Protein AF-A0A251XH47-F1 (afdb_monomer_lite)

Organism: Clavibacter michiganensis subsp. michiganensis (NCBI:txid33013)

Radius of gyration: 29.83 Å; chains: 1; bounding box: 86×55×89 Å

Sequence (298 aa):
MQLYRGMDIGTAKLPEAARRDVPHHMLDVLDVTAEATVAGYQGEARRVITGILGRGAVPILVGGSGLYVSSVLFDYEFPGTDPEIRQRLERELAETGPGMLHRRLRELDPAAAQRIGAHNGRRLVRALEVVEITGPQPDRASAEPRPWHPARILALTLPREELVPRLDARVSGMWADGLVDEVAGLLPAGLADGVTASRAIGYAQAARQLAESSPRRRRWRRRVRSPVATRGGRCRGSVATPTRCGSTRATNGSSSTRSTPSRRHARRLAGWQTCSSPRARARATTSCCSRIPRARST

InterPro domains:
  IPR027417 P-loop containing nucleoside triphosphate hydrolase [G3DSA:3.40.50.300] (1-244)
  IPR027417 P-loop containing nucleoside triphosphate hydrolase [SSF52540] (3-113)
  IPR039657 Dimethylallyltransferase [PTHR11088] (1-212)

Structure (mmCIF, N/CA/C/O backbone):
data_AF-A0A251XH47-F1
#
_entry.id   AF-A0A251XH47-F1
#
loop_
_atom_site.group_PDB
_atom_site.id
_atom_site.type_symbol
_atom_site.label_atom_id
_atom_site.label_alt_id
_atom_site.label_comp_id
_atom_site.label_asym_id
_atom_site.label_entity_id
_atom_site.label_seq_id
_atom_site.pdbx_PDB_ins_code
_atom_site.Cartn_x
_atom_site.Cartn_y
_atom_site.Cartn_z
_atom_site.occupancy
_atom_site.B_iso_or_equiv
_atom_site.auth_seq_id
_atom_site.auth_comp_id
_atom_site.auth_asym_id
_atom_site.auth_atom_id
_atom_site.pdbx_PDB_model_num
ATOM 1 N N . MET A 1 1 ? 0.756 -3.214 -3.392 1.00 93.19 1 MET A N 1
ATOM 2 C CA . MET A 1 1 ? 1.192 -2.992 -4.789 1.00 93.19 1 MET A CA 1
ATOM 3 C C . MET A 1 1 ? 0.431 -3.858 -5.779 1.00 93.19 1 MET A C 1
ATOM 5 O O . MET A 1 1 ? 0.186 -3.383 -6.869 1.00 93.19 1 MET A O 1
ATOM 9 N N . GLN A 1 2 ? -0.037 -5.051 -5.402 1.00 95.31 2 GLN A N 1
ATOM 10 C CA . GLN A 1 2 ? -0.814 -5.921 -6.301 1.00 95.31 2 GLN A CA 1
ATOM 11 C C . GLN A 1 2 ? -2.188 -5.360 -6.742 1.00 95.31 2 GLN A C 1
ATOM 13 O O . GLN A 1 2 ? -2.863 -5.973 -7.558 1.00 95.31 2 GLN A O 1
ATOM 18 N N . LEU A 1 3 ? -2.585 -4.184 -6.237 1.00 95.88 3 LEU A N 1
ATOM 19 C CA . LEU A 1 3 ? -3.781 -3.463 -6.680 1.00 95.88 3 LEU A CA 1
ATOM 20 C C . LEU A 1 3 ? -3.670 -2.978 -8.135 1.00 95.88 3 LEU A C 1
ATOM 22 O O . LEU A 1 3 ? -4.696 -2.717 -8.749 1.00 95.88 3 LEU A O 1
ATOM 26 N N . TYR A 1 4 ? -2.451 -2.793 -8.654 1.00 97.56 4 TYR A N 1
ATOM 27 C CA . TYR A 1 4 ? -2.213 -2.134 -9.937 1.00 97.56 4 TYR A CA 1
ATOM 28 C C . TYR A 1 4 ? -2.200 -3.102 -11.119 1.00 97.56 4 TYR A C 1
ATOM 30 O O . TYR A 1 4 ? -1.504 -4.122 -11.074 1.00 97.56 4 TYR A O 1
ATOM 38 N N . ARG A 1 5 ? -2.903 -2.720 -12.189 1.00 97.38 5 ARG A N 1
ATOM 39 C CA . ARG A 1 5 ? -2.939 -3.424 -13.476 1.00 97.38 5 ARG A CA 1
ATOM 40 C C . ARG A 1 5 ? -1.573 -3.454 -14.147 1.00 97.38 5 ARG A C 1
ATOM 42 O O . ARG A 1 5 ? -0.874 -2.442 -14.175 1.00 97.38 5 ARG A O 1
ATOM 49 N N . GLY A 1 6 ? -1.200 -4.628 -14.656 1.00 96.50 6 GLY A N 1
ATOM 50 C CA . GLY A 1 6 ? 0.060 -4.872 -15.368 1.00 96.50 6 GLY A CA 1
ATOM 51 C C . GLY A 1 6 ? 1.325 -4.807 -14.504 1.00 96.50 6 GLY A C 1
ATOM 52 O O . GLY A 1 6 ? 2.424 -4.944 -15.025 1.00 96.50 6 GLY A O 1
ATOM 53 N N . MET A 1 7 ? 1.200 -4.579 -13.191 1.00 97.62 7 MET A N 1
ATOM 54 C CA . MET A 1 7 ? 2.309 -4.691 -12.241 1.00 97.62 7 MET A CA 1
ATOM 55 C C . MET A 1 7 ? 2.340 -6.107 -11.653 1.00 97.62 7 MET A C 1
ATOM 57 O O . MET A 1 7 ? 1.854 -6.321 -10.535 1.00 97.62 7 MET A O 1
ATOM 61 N N . ASP A 1 8 ? 2.884 -7.075 -12.390 1.00 97.50 8 ASP A N 1
ATOM 62 C CA . ASP A 1 8 ? 2.746 -8.503 -12.089 1.00 97.50 8 ASP A CA 1
ATOM 63 C C . ASP A 1 8 ? 4.039 -9.105 -11.535 1.00 97.50 8 ASP A C 1
ATOM 65 O O . ASP A 1 8 ? 4.079 -9.520 -10.370 1.00 97.50 8 ASP A O 1
ATOM 69 N N . ILE A 1 9 ? 5.119 -9.075 -12.316 1.00 97.44 9 ILE A N 1
ATOM 70 C CA . ILE A 1 9 ? 6.424 -9.658 -11.985 1.00 97.44 9 ILE A CA 1
ATOM 71 C C . ILE A 1 9 ? 6.990 -8.980 -10.739 1.00 97.44 9 ILE A C 1
ATOM 73 O O . ILE A 1 9 ? 7.263 -9.628 -9.723 1.00 97.44 9 ILE A O 1
ATOM 77 N N . GLY A 1 10 ? 7.100 -7.650 -10.767 1.00 96.00 10 GLY A N 1
ATOM 78 C CA . GLY A 1 10 ? 7.716 -6.881 -9.683 1.00 96.00 10 GLY A CA 1
ATOM 79 C C . GLY A 1 10 ? 6.920 -6.902 -8.379 1.00 96.00 10 GLY A C 1
ATOM 80 O O . GLY A 1 10 ? 7.461 -6.611 -7.310 1.00 96.00 10 GLY A O 1
ATOM 81 N N . THR A 1 11 ? 5.635 -7.266 -8.426 1.00 95.75 11 THR A N 1
ATOM 82 C CA . THR A 1 11 ? 4.793 -7.421 -7.229 1.00 95.75 11 THR A CA 1
ATOM 83 C C . THR A 1 11 ? 4.601 -8.880 -6.807 1.00 95.75 11 THR A C 1
ATOM 85 O O . THR A 1 11 ? 3.964 -9.135 -5.776 1.00 95.75 11 THR A O 1
ATOM 88 N N . ALA A 1 12 ? 5.189 -9.818 -7.564 1.00 95.50 12 ALA A N 1
ATOM 89 C CA . ALA A 1 12 ? 4.899 -11.251 -7.559 1.00 95.50 12 ALA A CA 1
ATOM 90 C C . ALA A 1 12 ? 3.405 -11.532 -7.397 1.00 95.50 12 ALA A C 1
ATOM 92 O O . ALA A 1 12 ? 2.967 -12.197 -6.450 1.00 95.50 12 ALA A O 1
ATOM 93 N N . LYS A 1 13 ? 2.613 -10.934 -8.282 1.00 95.88 13 LYS A N 1
ATOM 94 C CA . LYS A 1 13 ? 1.186 -11.203 -8.349 1.00 95.88 13 LYS A CA 1
ATOM 95 C C . LYS A 1 13 ? 0.982 -12.646 -8.791 1.00 95.88 13 LYS A C 1
ATOM 97 O O . LYS A 1 13 ? 1.668 -13.126 -9.688 1.00 95.88 13 LYS A O 1
ATOM 102 N N . LEU A 1 14 ? 0.052 -13.342 -8.143 1.00 94.50 14 LEU A N 1
ATOM 103 C CA . LEU A 1 14 ? -0.262 -14.718 -8.506 1.00 94.50 14 LEU A CA 1
ATOM 104 C C . LEU A 1 14 ? -1.026 -14.728 -9.848 1.00 94.50 14 LEU A C 1
ATOM 106 O O . LEU A 1 14 ? -2.118 -14.137 -9.911 1.00 94.50 14 LEU A O 1
ATOM 110 N N . PRO A 1 15 ? -0.498 -15.382 -10.903 1.00 92.50 15 PRO A N 1
ATOM 111 C CA . PRO A 1 15 ? -1.183 -15.487 -12.191 1.00 92.50 15 PRO A CA 1
ATOM 112 C C . PRO A 1 15 ? -2.521 -16.207 -12.045 1.00 92.50 15 PRO A C 1
ATOM 114 O O . PRO A 1 15 ? -2.646 -17.092 -11.200 1.00 92.50 15 PRO A O 1
ATOM 117 N N . GLU A 1 16 ? -3.506 -15.876 -12.881 1.00 92.00 16 GLU A N 1
ATOM 118 C CA . GLU A 1 16 ? -4.860 -16.448 -12.798 1.00 92.00 16 GLU A CA 1
ATOM 119 C C . GLU A 1 16 ? -4.868 -17.978 -12.833 1.00 92.00 16 GLU A C 1
ATOM 121 O O . GLU A 1 16 ? -5.477 -18.605 -11.968 1.00 92.00 16 GLU A O 1
ATOM 126 N N . ALA A 1 17 ? -4.086 -18.578 -13.732 1.00 93.12 17 ALA A N 1
ATOM 127 C CA . ALA A 1 17 ? -3.941 -20.030 -13.838 1.00 93.12 17 ALA A CA 1
ATOM 128 C C . ALA A 1 17 ? -3.422 -20.698 -12.546 1.00 93.12 17 ALA A C 1
ATOM 130 O O . ALA A 1 17 ? -3.694 -21.868 -12.291 1.00 93.12 17 ALA A O 1
ATOM 131 N N . ALA A 1 18 ? -2.699 -19.962 -11.697 1.00 93.94 18 ALA A N 1
ATOM 132 C CA . ALA A 1 18 ? -2.174 -20.464 -10.429 1.00 93.94 18 ALA A CA 1
ATOM 133 C C . ALA A 1 18 ? -3.131 -20.244 -9.240 1.00 93.94 18 ALA A C 1
ATOM 135 O O . ALA A 1 18 ? -2.828 -20.684 -8.129 1.00 93.94 18 ALA A O 1
ATOM 136 N N . ARG A 1 19 ? -4.285 -19.588 -9.445 1.00 94.00 19 ARG A N 1
ATOM 137 C CA . ARG A 1 19 ? -5.259 -19.272 -8.381 1.00 94.00 19 ARG A CA 1
ATOM 138 C C . ARG A 1 19 ? -6.168 -20.445 -8.009 1.00 94.00 19 ARG A C 1
ATOM 140 O O . ARG A 1 19 ? -6.815 -20.366 -6.970 1.00 94.00 19 ARG A O 1
ATOM 147 N N . ARG A 1 20 ? -6.182 -21.529 -8.800 1.00 94.75 20 ARG A N 1
ATOM 148 C CA . ARG A 1 20 ? -6.949 -22.766 -8.529 1.00 94.75 20 ARG A CA 1
ATOM 149 C C . ARG A 1 20 ? -8.434 -22.494 -8.263 1.00 94.75 20 ARG A C 1
ATOM 151 O O . ARG A 1 20 ? -8.968 -22.925 -7.246 1.00 94.75 20 ARG A O 1
ATOM 158 N N . ASP A 1 21 ? -9.046 -21.681 -9.120 1.00 91.81 21 ASP A N 1
ATOM 159 C CA . ASP A 1 21 ? -10.452 -21.259 -9.030 1.00 91.81 21 ASP A CA 1
ATOM 160 C C . ASP A 1 21 ? -10.836 -20.498 -7.750 1.00 91.81 21 ASP A C 1
ATOM 162 O O . ASP A 1 21 ? -12.007 -20.194 -7.531 1.00 91.81 21 ASP A O 1
ATOM 166 N N . VAL A 1 22 ? -9.864 -20.121 -6.911 1.00 94.19 22 VAL A N 1
ATOM 167 C CA . VAL A 1 22 ? -10.105 -19.280 -5.738 1.00 94.19 22 VAL A CA 1
ATOM 168 C C . VAL A 1 22 ? -10.191 -17.820 -6.189 1.00 94.19 22 VAL A C 1
ATOM 170 O O . VAL A 1 22 ? -9.187 -17.271 -6.667 1.00 94.19 22 VAL A O 1
ATOM 173 N N . PRO A 1 23 ? -11.338 -17.136 -6.012 1.00 94.38 23 PRO A N 1
ATOM 174 C CA . PRO A 1 23 ? -11.462 -15.733 -6.382 1.00 94.38 23 PRO A CA 1
ATOM 175 C C . PRO A 1 23 ? -10.513 -14.873 -5.547 1.00 94.38 23 PRO A C 1
ATOM 177 O O . PRO A 1 23 ? -10.591 -14.837 -4.318 1.00 94.38 23 PRO A O 1
ATOM 180 N N . HIS A 1 24 ? -9.612 -14.163 -6.222 1.00 96.00 24 HIS A N 1
ATOM 181 C CA . HIS A 1 24 ? -8.745 -13.180 -5.586 1.00 96.00 24 HIS A CA 1
ATOM 182 C C . HIS A 1 24 ? -9.330 -11.791 -5.816 1.00 96.00 24 HIS A C 1
ATOM 184 O O . HIS A 1 24 ? -9.414 -11.311 -6.943 1.00 96.00 24 HIS A O 1
ATOM 190 N N . HIS A 1 25 ? -9.743 -11.149 -4.730 1.00 95.81 25 HIS A N 1
ATOM 191 C CA . HIS A 1 25 ? -10.255 -9.786 -4.759 1.00 95.81 25 HIS A CA 1
ATOM 192 C C . HIS A 1 25 ? -9.113 -8.775 -4.617 1.00 95.81 25 HIS A C 1
ATOM 194 O O . HIS A 1 25 ? -8.026 -9.111 -4.150 1.00 95.81 25 HIS A O 1
ATOM 200 N N . MET A 1 26 ? -9.377 -7.515 -4.969 1.00 95.44 26 MET A N 1
ATOM 201 C CA . MET A 1 26 ? -8.429 -6.398 -4.841 1.00 95.44 26 MET A CA 1
ATOM 202 C C . MET A 1 26 ? -7.145 -6.527 -5.681 1.00 95.44 26 MET A C 1
ATOM 204 O O . MET A 1 26 ? -6.245 -5.705 -5.532 1.00 95.44 26 MET A O 1
ATOM 208 N N . LEU A 1 27 ? -7.047 -7.506 -6.579 1.00 95.88 27 LEU A N 1
ATOM 209 C CA . LEU A 1 27 ? -6.015 -7.540 -7.613 1.00 95.88 27 LEU A CA 1
ATOM 210 C C . LEU A 1 27 ? -6.492 -6.738 -8.820 1.00 95.88 27 LEU A C 1
ATOM 212 O O . LEU A 1 27 ? -7.672 -6.805 -9.155 1.00 95.88 27 LEU A O 1
ATOM 216 N N . ASP A 1 28 ? -5.589 -5.989 -9.457 1.00 96.50 28 ASP A N 1
ATOM 217 C CA . ASP A 1 28 ? -5.886 -5.320 -10.734 1.00 96.50 28 ASP A CA 1
ATOM 218 C C . ASP A 1 28 ? -7.102 -4.380 -10.675 1.00 96.50 28 ASP A C 1
ATOM 220 O O . ASP A 1 28 ? -7.888 -4.276 -11.614 1.00 96.50 28 ASP A O 1
ATOM 224 N N . VAL A 1 29 ? -7.271 -3.690 -9.544 1.00 96.75 29 VAL A N 1
ATOM 225 C CA . VAL A 1 29 ? -8.378 -2.754 -9.295 1.00 96.75 29 VAL A CA 1
ATOM 226 C C . VAL A 1 29 ? -8.014 -1.297 -9.594 1.00 96.75 29 VAL A C 1
ATOM 228 O O . VAL A 1 29 ? -8.913 -0.482 -9.787 1.00 96.75 29 VAL A O 1
ATOM 231 N N . LEU A 1 30 ? -6.724 -0.971 -9.701 1.00 97.00 30 LEU A N 1
ATOM 232 C CA . LEU A 1 30 ? -6.205 0.374 -9.960 1.00 97.00 30 LEU A CA 1
ATOM 233 C C . LEU A 1 30 ? -5.343 0.423 -11.222 1.00 97.00 30 LEU A C 1
ATOM 235 O O . LEU A 1 30 ? -4.586 -0.502 -11.510 1.00 97.00 30 LEU A O 1
ATOM 239 N N . ASP A 1 31 ? -5.388 1.551 -11.922 1.00 97.19 31 ASP A N 1
ATOM 240 C CA . ASP A 1 31 ? -4.414 1.868 -12.967 1.00 97.19 31 ASP A CA 1
ATOM 241 C C . ASP A 1 31 ? -3.136 2.431 -12.343 1.00 97.19 31 ASP A C 1
ATOM 243 O O . ASP A 1 31 ? -3.155 2.965 -11.233 1.00 97.19 31 ASP A O 1
ATOM 247 N N . VAL A 1 32 ? -2.008 2.340 -13.048 1.00 96.81 32 VAL A N 1
ATOM 248 C CA . VAL A 1 32 ? -0.695 2.765 -12.521 1.00 96.81 32 VAL A CA 1
ATOM 249 C C . VAL A 1 32 ? -0.608 4.263 -12.200 1.00 96.81 32 VAL A C 1
ATOM 251 O O . VAL A 1 32 ? 0.256 4.679 -11.426 1.00 96.81 32 VAL A O 1
ATOM 254 N N . THR A 1 33 ? -1.502 5.077 -12.760 1.00 95.88 33 THR A N 1
ATOM 255 C CA . THR A 1 33 ? -1.625 6.513 -12.474 1.00 95.88 33 THR A CA 1
ATOM 256 C C . THR A 1 33 ? -2.449 6.800 -11.219 1.00 95.88 33 THR A C 1
ATOM 258 O O . THR A 1 33 ? -2.289 7.863 -10.618 1.00 95.88 33 THR A O 1
ATOM 261 N N . ALA A 1 34 ? -3.299 5.861 -10.792 1.00 94.38 34 ALA A N 1
ATOM 262 C CA . ALA A 1 34 ? -4.174 6.039 -9.646 1.00 94.38 34 ALA A CA 1
ATOM 263 C C . ALA A 1 34 ? -3.389 6.014 -8.326 1.00 94.38 34 ALA A C 1
ATOM 265 O O . ALA A 1 34 ? -2.392 5.305 -8.158 1.00 94.38 34 ALA A O 1
ATOM 266 N N . GLU A 1 35 ? -3.855 6.781 -7.344 1.00 91.00 35 GLU A N 1
ATOM 267 C CA . GLU A 1 35 ? -3.265 6.779 -6.011 1.00 91.00 35 GLU A CA 1
ATOM 268 C C . GLU A 1 35 ? -3.901 5.692 -5.134 1.00 91.00 35 GLU A C 1
ATOM 270 O O . GLU A 1 35 ? -5.079 5.754 -4.787 1.00 91.00 35 GLU A O 1
ATOM 275 N N . ALA A 1 36 ? -3.107 4.705 -4.710 1.00 92.31 36 ALA A N 1
ATOM 276 C CA . ALA A 1 36 ? -3.539 3.775 -3.668 1.00 92.31 36 ALA A CA 1
ATOM 277 C C . ALA A 1 36 ? -3.479 4.429 -2.279 1.00 92.31 36 ALA A C 1
ATOM 279 O O . ALA A 1 36 ? -2.393 4.658 -1.731 1.00 92.31 36 ALA A O 1
ATOM 280 N N . THR A 1 37 ? -4.649 4.658 -1.681 1.00 91.38 37 THR A N 1
ATOM 281 C CA . THR A 1 37 ? -4.789 5.137 -0.302 1.00 91.38 37 THR A CA 1
ATOM 282 C C . THR A 1 37 ? -5.281 4.020 0.617 1.00 91.38 37 THR A C 1
ATOM 284 O O . THR A 1 37 ? -6.058 3.150 0.223 1.00 91.38 37 THR A O 1
ATOM 287 N N . VAL A 1 38 ? -4.840 4.044 1.878 1.00 91.62 38 VAL A N 1
ATOM 288 C CA . VAL A 1 38 ? -5.298 3.068 2.880 1.00 91.62 38 VAL A CA 1
ATOM 289 C C . VAL A 1 38 ? -6.791 3.219 3.191 1.00 91.62 38 VAL A C 1
ATOM 291 O O . VAL A 1 38 ? -7.456 2.213 3.415 1.00 91.62 38 VAL A O 1
ATOM 294 N N . ALA A 1 39 ? -7.318 4.447 3.163 1.00 90.44 39 ALA A N 1
ATOM 295 C CA . ALA A 1 39 ? -8.732 4.724 3.402 1.00 90.44 39 ALA A CA 1
ATOM 296 C C . ALA A 1 39 ? -9.610 4.142 2.282 1.00 90.44 39 ALA A C 1
ATOM 298 O O . ALA A 1 39 ? -10.565 3.421 2.562 1.00 90.44 39 ALA A O 1
ATOM 299 N N . GLY A 1 40 ? -9.231 4.363 1.014 1.00 92.50 40 GLY A N 1
ATOM 300 C CA . GLY A 1 40 ? -9.926 3.762 -0.127 1.00 92.50 40 GLY A CA 1
ATOM 301 C C . GLY A 1 40 ? -9.862 2.234 -0.095 1.00 92.50 40 GLY A C 1
ATOM 302 O O . GLY A 1 40 ? -10.877 1.560 -0.250 1.00 92.50 40 GLY A O 1
ATOM 303 N N . TYR A 1 41 ? -8.685 1.676 0.207 1.00 95.19 41 TYR A N 1
ATOM 304 C CA . TYR A 1 41 ? -8.530 0.231 0.368 1.00 95.19 41 TYR A CA 1
ATOM 305 C C . TYR A 1 41 ? -9.397 -0.338 1.498 1.00 95.19 41 TYR A C 1
ATOM 307 O O . TYR A 1 41 ? -10.009 -1.386 1.315 1.00 95.19 41 TYR A O 1
ATOM 315 N N . GLN A 1 42 ? -9.461 0.332 2.653 1.00 94.81 42 GLN A N 1
ATOM 316 C CA . GLN A 1 42 ? -10.265 -0.103 3.795 1.00 94.81 42 GLN A CA 1
ATOM 317 C C . GLN A 1 42 ? -11.741 -0.236 3.411 1.00 94.81 42 GLN A C 1
ATOM 319 O O . GLN A 1 42 ? -12.337 -1.276 3.687 1.00 94.81 42 GLN A O 1
ATOM 324 N N . GLY A 1 43 ? -12.314 0.788 2.771 1.00 94.31 43 GLY A N 1
ATOM 325 C CA . GLY A 1 43 ? -13.715 0.783 2.347 1.00 94.31 43 GLY A CA 1
ATOM 326 C C . GLY A 1 43 ? -14.021 -0.366 1.386 1.00 94.31 43 GLY A C 1
ATOM 327 O O . GLY A 1 43 ? -14.900 -1.186 1.657 1.00 94.31 43 GLY A O 1
ATOM 328 N N . GLU A 1 44 ? -13.239 -0.486 0.311 1.00 96.69 44 GLU A N 1
ATOM 329 C CA . GLU A 1 44 ? -13.445 -1.530 -0.698 1.00 96.69 44 GLU A CA 1
ATOM 330 C C . GLU A 1 44 ? -13.209 -2.941 -0.152 1.00 96.69 44 GLU A C 1
ATOM 332 O O . GLU A 1 44 ? -14.021 -3.840 -0.377 1.00 96.69 44 GLU A O 1
ATOM 337 N N . ALA A 1 45 ? -12.144 -3.151 0.626 1.00 96.44 45 ALA A N 1
ATOM 338 C CA . ALA A 1 45 ? -11.859 -4.452 1.221 1.00 96.44 45 ALA A CA 1
ATOM 339 C C . ALA A 1 45 ? -12.959 -4.875 2.204 1.00 96.44 45 ALA A C 1
ATOM 341 O O . ALA A 1 45 ? -13.386 -6.029 2.184 1.00 96.44 45 ALA A O 1
ATOM 342 N N . ARG A 1 46 ? -13.468 -3.951 3.031 1.00 96.50 46 ARG A N 1
ATOM 343 C CA . ARG A 1 46 ? -14.590 -4.235 3.938 1.00 96.50 46 ARG A CA 1
ATOM 344 C C . ARG A 1 46 ? -15.876 -4.536 3.178 1.00 96.50 46 ARG A C 1
ATOM 346 O O . ARG A 1 46 ? -16.568 -5.481 3.541 1.00 96.50 46 ARG A O 1
ATOM 353 N N . ARG A 1 47 ? -16.166 -3.813 2.092 1.00 97.56 47 ARG A N 1
ATOM 354 C CA . ARG A 1 47 ? -17.312 -4.098 1.211 1.00 97.56 47 ARG A CA 1
ATOM 355 C C . ARG A 1 47 ? -17.231 -5.508 0.622 1.00 97.56 47 ARG A C 1
ATOM 357 O O . ARG A 1 47 ? -18.212 -6.248 0.661 1.00 97.56 47 ARG A O 1
ATOM 364 N N . VAL A 1 48 ? -16.056 -5.900 0.127 1.00 97.69 48 VAL A N 1
ATOM 365 C CA . VAL A 1 48 ? -15.796 -7.258 -0.373 1.00 97.69 48 VAL A CA 1
ATOM 366 C C . VAL A 1 48 ? -15.996 -8.297 0.731 1.00 97.69 48 VAL A C 1
ATOM 368 O O . VAL A 1 48 ? -16.699 -9.281 0.512 1.00 97.69 48 VAL A O 1
ATOM 371 N N . ILE A 1 49 ? -15.430 -8.070 1.920 1.00 97.44 49 ILE A N 1
ATOM 372 C CA . ILE A 1 49 ? -15.561 -8.966 3.077 1.00 97.44 49 ILE A CA 1
ATOM 373 C C . ILE A 1 49 ? -17.030 -9.162 3.459 1.00 97.44 49 ILE A C 1
ATOM 375 O O . ILE A 1 49 ? -17.477 -10.303 3.562 1.00 97.44 49 ILE A O 1
ATOM 379 N N . THR A 1 50 ? -17.795 -8.078 3.600 1.00 97.62 50 THR A N 1
ATOM 380 C CA . THR A 1 50 ? -19.232 -8.139 3.894 1.00 97.62 50 THR A CA 1
ATOM 381 C C . THR A 1 50 ? -19.985 -8.924 2.822 1.00 97.62 50 THR A C 1
ATOM 383 O O . THR A 1 50 ? -20.828 -9.755 3.147 1.00 97.62 50 THR A O 1
ATOM 386 N N . GLY A 1 51 ? -19.646 -8.731 1.543 1.00 98.00 51 GLY A N 1
ATOM 387 C CA . GLY A 1 51 ? -20.242 -9.493 0.446 1.00 98.00 51 GLY A CA 1
ATOM 388 C C . GLY A 1 51 ? -19.922 -10.991 0.493 1.00 98.00 51 GLY A C 1
ATOM 389 O O . GLY A 1 51 ? -20.793 -11.805 0.203 1.00 98.00 51 GLY A O 1
ATOM 390 N N . ILE A 1 52 ? -18.693 -11.372 0.856 1.00 97.75 52 ILE A N 1
ATOM 391 C CA . ILE A 1 52 ? -18.290 -12.781 1.013 1.00 97.75 52 ILE A CA 1
ATOM 392 C C . ILE A 1 52 ? -19.053 -13.427 2.175 1.00 97.75 52 ILE A C 1
ATOM 394 O O . ILE A 1 52 ? -19.635 -14.498 1.999 1.00 97.75 52 ILE A O 1
ATOM 398 N N . LEU A 1 53 ? -19.106 -12.747 3.325 1.00 97.19 53 LEU A N 1
ATOM 399 C CA . LEU A 1 53 ? -19.845 -13.203 4.503 1.00 97.19 53 LEU A CA 1
ATOM 400 C C . LEU A 1 53 ? -21.341 -13.362 4.205 1.00 97.19 53 LEU A C 1
ATOM 402 O O . LEU A 1 53 ? -21.933 -14.375 4.568 1.00 97.19 53 LEU A O 1
ATOM 406 N N . GLY A 1 54 ? -21.940 -12.409 3.484 1.00 97.75 54 GLY A N 1
ATOM 407 C CA . GLY A 1 54 ? -23.357 -12.444 3.108 1.00 97.75 54 GLY A CA 1
ATOM 408 C C . GLY A 1 54 ? -23.747 -13.621 2.207 1.00 97.75 54 GLY A C 1
ATOM 409 O O . GLY A 1 54 ? -24.916 -13.985 2.159 1.00 97.75 54 GLY A O 1
ATOM 410 N N . ARG A 1 55 ? -22.781 -14.252 1.527 1.00 97.19 55 ARG A N 1
ATOM 411 C CA . ARG A 1 55 ? -22.992 -15.477 0.734 1.00 97.19 55 ARG A CA 1
ATOM 412 C C . ARG A 1 55 ? -22.650 -16.763 1.500 1.00 97.19 55 ARG A C 1
ATOM 414 O O . ARG A 1 55 ? -22.591 -17.826 0.893 1.00 97.19 55 ARG A O 1
ATOM 421 N N . GLY A 1 56 ? -22.383 -16.677 2.805 1.00 97.19 56 GLY A N 1
ATOM 422 C CA . GLY A 1 56 ? -22.044 -17.827 3.650 1.00 97.19 56 GLY A CA 1
ATOM 423 C C . GLY A 1 56 ? -20.612 -18.349 3.485 1.00 97.19 56 GLY A C 1
ATOM 424 O O . GLY A 1 56 ? -20.310 -19.448 3.942 1.00 97.19 56 GLY A O 1
ATOM 425 N N . ALA A 1 57 ? -19.722 -17.587 2.842 1.00 97.12 57 ALA A N 1
ATOM 426 C CA . ALA A 1 57 ? -18.322 -17.961 2.651 1.00 97.12 57 ALA A CA 1
ATOM 427 C C . ALA A 1 57 ? -17.399 -17.287 3.682 1.00 97.12 57 ALA A C 1
ATOM 429 O O . ALA A 1 57 ? -17.740 -16.270 4.289 1.00 97.12 57 ALA A O 1
ATOM 430 N N . VAL A 1 58 ? -16.195 -17.843 3.863 1.00 96.31 58 VAL A N 1
ATOM 431 C CA . VAL A 1 58 ? -15.190 -17.307 4.794 1.00 96.31 58 VAL A CA 1
ATOM 432 C C . VAL A 1 58 ? -14.199 -16.409 4.042 1.00 96.31 58 VAL A C 1
ATOM 434 O O . VAL A 1 58 ? -13.461 -16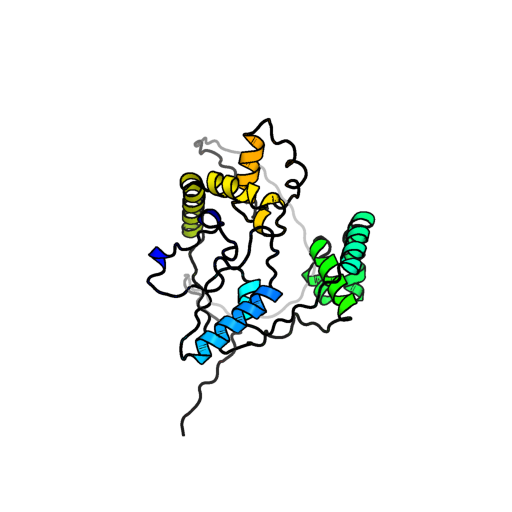.905 3.189 1.00 96.31 58 VAL A O 1
ATOM 437 N N . PRO A 1 59 ? -14.131 -15.101 4.347 1.00 96.75 59 PRO A N 1
ATOM 438 C CA . PRO A 1 59 ? -13.146 -14.210 3.748 1.00 96.75 59 PRO A CA 1
ATOM 439 C C . PRO A 1 59 ? -11.748 -14.478 4.315 1.00 96.75 59 PRO A C 1
ATOM 441 O O . PRO A 1 59 ? -11.551 -14.508 5.531 1.00 96.75 59 PRO A O 1
ATOM 444 N N . ILE A 1 60 ? -10.757 -14.609 3.430 1.00 96.19 60 ILE A N 1
ATOM 445 C CA . ILE A 1 60 ? -9.344 -14.745 3.801 1.00 96.19 60 ILE A CA 1
ATOM 446 C C . ILE A 1 60 ? -8.595 -13.502 3.319 1.00 96.19 60 ILE A C 1
ATOM 448 O O . ILE A 1 60 ? -8.384 -13.307 2.124 1.00 96.19 60 ILE A O 1
ATOM 452 N N . LEU A 1 61 ? -8.184 -12.653 4.262 1.00 95.62 61 LEU A N 1
ATOM 453 C CA . LEU A 1 61 ? -7.359 -11.483 3.975 1.00 95.62 61 LEU A CA 1
ATOM 454 C C . LEU A 1 61 ? -5.877 -11.881 3.989 1.00 95.62 61 LEU A C 1
ATOM 456 O O . LEU A 1 61 ? -5.305 -12.112 5.052 1.00 95.62 61 LEU A O 1
ATOM 460 N N . VAL A 1 62 ? -5.256 -11.942 2.810 1.00 94.19 62 VAL A N 1
ATOM 461 C CA . VAL A 1 62 ? -3.839 -12.307 2.640 1.00 94.19 62 VAL A CA 1
ATOM 462 C C . VAL A 1 62 ? -3.024 -11.080 2.232 1.00 94.19 62 VAL A C 1
ATOM 464 O O . VAL A 1 62 ? -3.415 -10.333 1.339 1.00 94.19 62 VAL A O 1
ATOM 467 N N . GLY A 1 63 ? -1.868 -10.862 2.862 1.00 86.56 63 GLY A N 1
ATOM 468 C CA . GLY A 1 63 ? -0.963 -9.772 2.496 1.00 86.56 63 GLY A CA 1
ATOM 469 C C . GLY A 1 63 ? 0.022 -9.395 3.600 1.00 86.56 63 GLY A C 1
ATOM 470 O O . GLY A 1 63 ? 0.002 -9.959 4.688 1.00 86.56 63 GLY A O 1
ATOM 471 N N . GLY A 1 64 ? 0.905 -8.432 3.305 1.00 74.81 64 GLY A N 1
ATOM 472 C CA . GLY A 1 64 ? 2.014 -8.049 4.197 1.00 74.81 64 GLY A CA 1
ATOM 473 C C . GLY A 1 64 ? 2.127 -6.556 4.518 1.00 74.81 64 GLY A C 1
ATOM 474 O O . GLY A 1 64 ? 3.042 -6.143 5.226 1.00 74.81 64 GLY A O 1
ATOM 475 N N . SER A 1 65 ? 1.233 -5.709 4.005 1.00 84.25 65 SER A N 1
ATOM 476 C CA . SER A 1 65 ? 1.253 -4.280 4.335 1.00 84.25 65 SER A CA 1
ATOM 477 C C . SER A 1 65 ? 0.537 -4.047 5.663 1.00 84.25 65 SER A C 1
ATOM 479 O O . SER A 1 65 ? -0.682 -3.913 5.683 1.00 84.25 65 SER A O 1
ATOM 481 N N . GLY A 1 66 ? 1.301 -3.980 6.759 1.00 87.94 66 GLY A N 1
ATOM 482 C CA . GLY A 1 66 ? 0.768 -3.903 8.127 1.00 87.94 66 GLY A CA 1
ATOM 483 C C . GLY A 1 66 ? -0.361 -2.884 8.300 1.00 87.94 66 GLY A C 1
ATOM 484 O O . GLY A 1 66 ? -1.434 -3.249 8.751 1.00 87.94 66 GLY A O 1
ATOM 485 N N . LEU A 1 67 ? -0.181 -1.642 7.834 1.00 89.19 67 LEU A N 1
ATOM 486 C CA . LEU A 1 67 ? -1.216 -0.604 7.942 1.00 89.19 67 LEU A CA 1
ATOM 487 C C . LEU A 1 67 ? -2.507 -0.928 7.158 1.00 89.19 67 LEU A C 1
ATOM 489 O O . LEU A 1 67 ? -3.588 -0.597 7.626 1.00 89.19 67 LEU A O 1
ATOM 493 N N . TYR A 1 68 ? -2.407 -1.576 5.993 1.00 93.44 68 TYR A N 1
ATOM 494 C CA . TYR A 1 68 ? -3.569 -1.963 5.177 1.00 93.44 68 TYR A CA 1
ATOM 495 C C . TYR A 1 68 ? -4.321 -3.145 5.794 1.00 93.44 68 TYR A C 1
ATOM 497 O O . TYR A 1 68 ? -5.542 -3.205 5.744 1.00 93.44 68 TYR A O 1
ATOM 505 N N . VAL A 1 69 ? -3.598 -4.096 6.389 1.00 92.69 69 VAL A N 1
ATOM 506 C CA . VAL A 1 69 ? -4.223 -5.202 7.125 1.00 92.69 69 VAL A CA 1
ATOM 507 C C . VAL A 1 69 ? -4.902 -4.660 8.382 1.00 92.69 69 VAL A C 1
ATOM 509 O O . VAL A 1 69 ? -6.078 -4.927 8.616 1.00 92.69 69 VAL A O 1
ATOM 512 N N . SER A 1 70 ? -4.193 -3.830 9.149 1.00 91.06 70 SER A N 1
ATOM 513 C CA . SER A 1 70 ? -4.725 -3.198 10.352 1.00 91.06 70 SER A CA 1
ATOM 514 C C . SER A 1 70 ? -5.961 -2.345 10.064 1.00 91.06 70 SER A C 1
ATOM 516 O O . SER A 1 70 ? -6.918 -2.429 10.826 1.00 91.06 70 SER A O 1
ATOM 518 N N . SER A 1 71 ? -5.986 -1.578 8.966 1.00 92.50 71 SER A N 1
ATOM 519 C CA . SER A 1 71 ? -7.141 -0.738 8.620 1.00 92.50 71 SER A CA 1
ATOM 520 C C . SER A 1 71 ? -8.417 -1.544 8.387 1.00 92.50 71 SER A C 1
ATOM 522 O O . SER A 1 71 ? -9.510 -1.100 8.731 1.00 92.50 71 SER A O 1
ATOM 524 N N . VAL A 1 72 ? -8.291 -2.746 7.829 1.00 94.56 72 VAL A N 1
ATOM 525 C CA . VAL A 1 72 ? -9.432 -3.628 7.581 1.00 94.56 72 VAL A CA 1
ATOM 526 C C . VAL A 1 72 ? -9.877 -4.322 8.867 1.00 94.56 72 VAL A C 1
ATOM 528 O O . VAL A 1 72 ? -11.076 -4.357 9.138 1.00 94.56 72 VAL A O 1
ATOM 531 N N . LEU A 1 73 ? -8.930 -4.828 9.666 1.00 92.81 73 LEU A N 1
ATOM 532 C CA . LEU A 1 73 ? -9.212 -5.629 10.864 1.00 92.81 73 LEU A CA 1
ATOM 533 C C . LEU A 1 73 ? -9.718 -4.815 12.060 1.00 92.81 73 LEU A C 1
ATOM 535 O O . LEU A 1 73 ? -10.537 -5.316 12.830 1.00 92.81 73 LEU A O 1
ATOM 539 N N . PHE A 1 74 ? -9.236 -3.586 12.229 1.00 91.50 74 PHE A N 1
ATOM 540 C CA . PHE A 1 74 ? -9.555 -2.737 13.376 1.00 91.50 74 PHE A CA 1
ATOM 541 C C . PHE A 1 74 ? -10.297 -1.480 12.944 1.00 91.50 74 PHE A C 1
ATOM 543 O O . PHE A 1 74 ? -10.202 -1.063 11.792 1.00 91.50 74 PHE A O 1
ATOM 550 N N . ASP A 1 75 ? -11.011 -0.867 13.879 1.00 86.56 75 ASP A N 1
ATOM 551 C CA . ASP A 1 75 ? -11.781 0.366 13.735 1.00 86.56 75 ASP A CA 1
ATOM 552 C C . ASP A 1 75 ? -10.849 1.584 13.600 1.00 86.56 75 ASP A C 1
ATOM 554 O O . ASP A 1 75 ? -10.739 2.440 14.472 1.00 86.56 75 ASP A O 1
ATOM 558 N N . TYR A 1 76 ? -10.076 1.598 12.513 1.00 82.69 76 TYR A N 1
ATOM 559 C CA . TYR A 1 76 ? -9.232 2.718 12.140 1.00 82.69 76 TYR A CA 1
ATOM 560 C C . TYR A 1 76 ? -10.062 3.787 11.460 1.00 82.69 76 TYR A C 1
ATOM 562 O O . TYR A 1 76 ? -10.686 3.540 10.426 1.00 82.69 76 TYR A O 1
ATOM 570 N N . GLU A 1 77 ? -9.951 4.996 11.985 1.00 81.00 77 GLU A N 1
ATOM 571 C CA . GLU A 1 77 ? -10.404 6.194 11.309 1.00 81.00 77 GLU A CA 1
ATOM 572 C C . GLU A 1 77 ? -9.233 6.860 10.594 1.00 81.00 77 GLU A C 1
ATOM 574 O O . GLU A 1 77 ? -8.176 7.121 11.179 1.00 81.00 77 GLU A O 1
ATOM 579 N N . PHE A 1 78 ? -9.438 7.160 9.316 1.00 80.56 78 PHE A N 1
ATOM 580 C CA . PHE A 1 78 ? -8.517 7.974 8.542 1.00 80.56 78 PHE A CA 1
ATOM 581 C C . PHE A 1 78 ? -9.110 9.371 8.421 1.00 80.56 78 PHE A C 1
ATOM 583 O O . PHE A 1 78 ? -10.006 9.568 7.600 1.00 80.56 78 PHE A O 1
ATOM 590 N N . PRO A 1 79 ? -8.634 10.344 9.218 1.00 80.31 79 PRO A N 1
ATOM 591 C CA . PRO A 1 79 ? -9.037 11.727 9.024 1.00 80.31 79 PRO A CA 1
ATOM 592 C C . PRO A 1 79 ? -8.709 12.158 7.594 1.00 80.31 79 PRO A C 1
ATOM 594 O O . PRO A 1 79 ? -7.730 11.682 7.003 1.00 80.31 79 PRO A O 1
ATOM 597 N N . GLY A 1 80 ? -9.528 13.053 7.047 1.00 80.69 80 GLY A N 1
ATOM 598 C CA . GLY A 1 80 ? -9.368 13.565 5.691 1.00 80.69 80 GLY A CA 1
ATOM 599 C C . GLY A 1 80 ? -8.002 14.213 5.440 1.00 80.69 80 GLY A C 1
ATOM 600 O O . GLY A 1 80 ? -7.130 14.313 6.314 1.00 80.69 80 GLY A O 1
ATOM 601 N N . THR A 1 81 ? -7.798 14.632 4.201 1.00 84.25 81 THR A N 1
ATOM 602 C CA . THR A 1 81 ? -6.632 15.423 3.805 1.00 84.25 81 THR A CA 1
ATOM 603 C C . THR A 1 81 ? -7.107 16.730 3.215 1.00 84.25 81 THR A C 1
ATOM 605 O O . THR A 1 81 ? -8.046 16.713 2.422 1.00 84.25 81 TH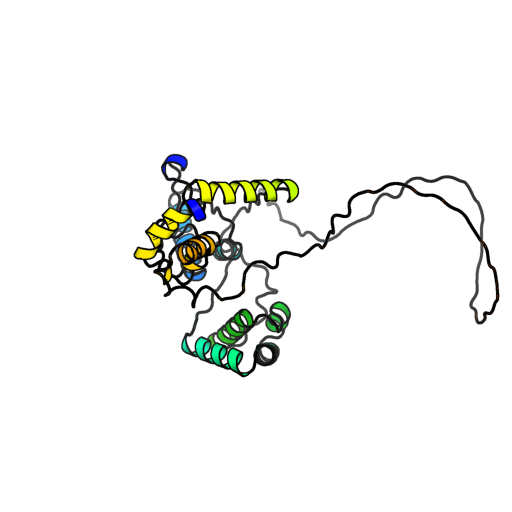R A O 1
ATOM 608 N N . ASP A 1 82 ? -6.422 17.816 3.542 1.00 88.88 82 ASP A N 1
ATOM 609 C CA . ASP A 1 82 ? -6.708 19.139 3.002 1.00 88.88 82 ASP A CA 1
ATOM 610 C C . ASP A 1 82 ? -5.478 19.610 2.207 1.00 88.88 82 ASP A C 1
ATOM 612 O O . ASP A 1 82 ? -4.404 19.817 2.790 1.00 88.88 82 ASP A O 1
ATOM 616 N N . PRO A 1 83 ? -5.585 19.723 0.869 1.00 89.94 83 PRO A N 1
ATOM 617 C CA . PRO A 1 83 ? -4.465 20.120 0.025 1.00 89.94 83 PRO A CA 1
ATOM 618 C C . PRO A 1 83 ? -3.885 21.494 0.372 1.00 89.94 83 PRO A C 1
ATOM 620 O O . PRO A 1 83 ? -2.671 21.669 0.257 1.00 89.94 83 PRO A O 1
ATOM 623 N N . GLU A 1 84 ? -4.706 22.452 0.800 1.00 94.00 84 GLU A N 1
ATOM 624 C CA . GLU A 1 84 ? -4.264 23.813 1.111 1.00 94.00 84 GLU A CA 1
ATOM 625 C C . GLU A 1 84 ? -3.481 23.838 2.423 1.00 94.00 84 GLU A C 1
ATOM 627 O O . GLU A 1 84 ? -2.362 24.365 2.473 1.00 94.00 84 GLU A O 1
ATOM 632 N N . ILE A 1 85 ? -4.014 23.179 3.460 1.00 94.19 85 ILE A N 1
ATOM 633 C CA . ILE A 1 85 ? -3.328 23.007 4.750 1.00 94.19 85 ILE A CA 1
ATOM 634 C C . ILE A 1 85 ? -2.007 22.269 4.539 1.00 94.19 85 ILE A C 1
ATOM 636 O O . ILE A 1 85 ? -0.957 22.716 5.011 1.00 94.19 85 ILE A O 1
ATOM 640 N N . ARG A 1 86 ? -2.029 21.161 3.788 1.00 93.44 86 ARG A N 1
ATOM 641 C CA . ARG A 1 86 ? -0.826 20.371 3.516 1.00 93.44 86 ARG A CA 1
ATOM 642 C C . ARG A 1 86 ? 0.227 21.189 2.783 1.00 93.44 86 ARG A C 1
ATOM 644 O O . ARG A 1 86 ? 1.372 21.207 3.225 1.00 93.44 86 ARG A O 1
ATOM 651 N N . GLN A 1 87 ? -0.138 21.888 1.709 1.00 93.94 87 GLN A N 1
ATOM 652 C CA . GLN A 1 87 ? 0.816 22.712 0.965 1.00 93.94 87 GLN A CA 1
ATOM 653 C C . GLN A 1 87 ? 1.410 23.822 1.834 1.00 93.94 87 GLN A C 1
ATOM 655 O O . GLN A 1 87 ? 2.604 24.101 1.734 1.00 93.94 87 GLN A O 1
ATOM 660 N N . ARG A 1 88 ? 0.611 24.448 2.705 1.00 96.56 88 ARG A N 1
ATOM 661 C CA . ARG A 1 88 ? 1.112 25.461 3.640 1.00 96.56 88 ARG A CA 1
ATOM 662 C C . ARG A 1 88 ? 2.127 24.871 4.620 1.00 96.56 88 ARG A C 1
ATOM 664 O O . ARG A 1 88 ? 3.209 25.430 4.764 1.00 96.56 88 ARG A O 1
ATOM 671 N N . LEU A 1 89 ? 1.813 23.734 5.240 1.00 95.75 89 LEU A N 1
ATOM 672 C CA . LEU A 1 89 ? 2.711 23.051 6.178 1.00 95.75 89 LEU A CA 1
ATOM 673 C C . LEU A 1 89 ? 3.984 22.522 5.494 1.00 95.75 89 LEU A C 1
ATOM 675 O O . LEU A 1 89 ? 5.053 22.511 6.099 1.00 95.75 89 LEU A O 1
ATOM 679 N N . GLU A 1 90 ? 3.898 22.092 4.234 1.00 95.31 90 GLU A N 1
ATOM 680 C CA . GLU A 1 90 ? 5.064 21.686 3.442 1.00 95.31 90 GLU A CA 1
ATOM 681 C C . GLU A 1 90 ? 5.983 22.870 3.115 1.00 95.31 90 GLU A C 1
ATOM 683 O O . GLU A 1 90 ? 7.204 22.719 3.194 1.00 95.31 90 GLU A O 1
ATOM 688 N N . ARG A 1 91 ? 5.422 24.049 2.803 1.00 95.69 91 ARG A N 1
ATOM 689 C CA . ARG A 1 91 ? 6.206 25.287 2.644 1.00 95.69 91 ARG A CA 1
ATOM 690 C C . ARG A 1 91 ? 6.891 25.679 3.950 1.00 95.69 91 ARG A C 1
ATOM 692 O O . ARG A 1 91 ? 8.102 25.872 3.964 1.00 95.69 91 ARG A O 1
ATOM 699 N N . GLU A 1 92 ? 6.154 25.675 5.057 1.00 94.69 92 GLU A N 1
ATOM 700 C CA . GLU A 1 92 ? 6.697 25.975 6.387 1.00 94.69 92 GLU A CA 1
ATOM 701 C C . GLU A 1 92 ? 7.832 25.011 6.772 1.00 94.69 92 GLU A C 1
ATOM 703 O O . GLU A 1 92 ? 8.873 25.434 7.280 1.00 94.69 92 GLU A O 1
ATOM 708 N N . LEU A 1 93 ? 7.673 23.714 6.477 1.00 94.94 93 LEU A N 1
ATOM 709 C CA . LEU A 1 93 ? 8.713 22.705 6.682 1.00 94.94 93 LEU A CA 1
ATOM 710 C C . LEU A 1 93 ? 9.974 23.006 5.862 1.00 94.94 93 LEU A C 1
ATOM 712 O O . LEU A 1 93 ? 11.080 22.777 6.353 1.00 94.94 93 LEU A O 1
ATOM 716 N N . ALA A 1 94 ? 9.818 23.475 4.622 1.00 93.56 94 ALA A N 1
ATOM 717 C CA . ALA A 1 94 ? 10.938 23.817 3.751 1.00 93.56 94 ALA A CA 1
ATOM 718 C C . ALA A 1 94 ? 11.677 25.084 4.216 1.00 93.56 94 ALA A C 1
ATOM 720 O O . ALA A 1 94 ? 12.900 25.139 4.111 1.00 93.56 94 ALA A O 1
ATOM 721 N N . GLU A 1 95 ? 10.951 26.068 4.745 1.00 94.25 95 GLU A N 1
ATOM 722 C CA . GLU A 1 95 ? 11.494 27.359 5.185 1.00 94.25 95 GLU A CA 1
ATOM 723 C C . GLU A 1 95 ? 12.152 27.286 6.568 1.00 94.25 95 GLU A C 1
ATOM 725 O O . GLU A 1 95 ? 13.252 27.797 6.770 1.00 94.25 95 GLU A O 1
ATOM 730 N N . THR A 1 96 ? 11.491 26.639 7.529 1.00 92.31 96 THR A N 1
ATOM 731 C CA . THR A 1 96 ? 11.886 26.674 8.951 1.00 92.31 96 THR A CA 1
ATOM 732 C C . THR A 1 96 ? 12.513 25.370 9.444 1.00 92.31 96 THR A C 1
ATOM 734 O O . THR A 1 96 ? 13.114 25.317 10.521 1.00 92.31 96 THR A O 1
ATOM 737 N N . GLY A 1 97 ? 12.398 24.303 8.654 1.00 91.69 97 GLY A N 1
ATOM 738 C CA . GLY A 1 97 ? 12.845 22.969 9.024 1.00 91.69 97 GLY A CA 1
ATOM 739 C C . GLY A 1 97 ? 11.906 22.251 10.007 1.00 91.69 97 GLY A C 1
ATOM 740 O O . GLY A 1 97 ? 10.970 22.817 10.570 1.00 91.69 97 GLY A O 1
ATOM 741 N N . PRO A 1 98 ? 12.146 20.952 10.262 1.00 93.06 98 PRO A N 1
ATOM 742 C CA . PRO A 1 98 ? 11.206 20.107 11.001 1.00 93.06 98 PRO A CA 1
ATOM 743 C C . PRO A 1 98 ? 11.156 20.397 12.510 1.00 93.06 98 PRO A C 1
ATOM 745 O O . PRO A 1 98 ? 10.199 20.002 13.174 1.00 93.06 98 PRO A O 1
ATOM 748 N N . GLY A 1 99 ? 12.159 21.084 13.068 1.00 92.88 99 GLY A N 1
ATOM 749 C CA . GLY A 1 99 ? 12.209 21.407 14.497 1.00 92.88 99 GLY A CA 1
ATOM 750 C C . GLY A 1 99 ? 11.074 22.332 14.938 1.00 92.88 99 GLY A C 1
ATOM 751 O O . GLY A 1 99 ? 10.480 22.111 15.993 1.00 92.88 99 GLY A O 1
ATOM 752 N N . MET A 1 100 ? 10.724 23.314 14.103 1.00 92.94 100 MET A N 1
ATOM 753 C CA . MET A 1 100 ? 9.626 24.243 14.376 1.00 92.94 100 MET A CA 1
ATOM 754 C C . MET A 1 100 ? 8.271 23.542 14.356 1.00 92.94 100 MET A C 1
ATOM 756 O O . MET A 1 100 ? 7.503 23.656 15.314 1.00 92.94 100 MET A O 1
ATOM 760 N N . LEU A 1 101 ? 8.031 22.715 13.335 1.00 95.06 101 LEU A N 1
ATOM 761 C CA . LEU A 1 101 ? 6.825 21.894 13.251 1.00 95.06 101 LEU A CA 1
ATOM 762 C C . LEU A 1 101 ? 6.726 20.917 14.432 1.00 95.06 101 LEU A C 1
ATOM 764 O O . LEU A 1 101 ? 5.640 20.699 14.960 1.00 95.06 101 LEU A O 1
ATOM 768 N N . HIS A 1 102 ? 7.847 20.345 14.888 1.00 96.06 102 HIS A N 1
ATOM 769 C CA . HIS A 1 102 ? 7.861 19.473 16.068 1.00 96.06 102 HIS A CA 1
ATOM 770 C C . HIS A 1 102 ? 7.489 20.215 17.348 1.00 96.06 102 HIS A C 1
ATOM 772 O O . HIS A 1 102 ? 6.749 19.667 18.160 1.00 96.06 102 HIS A O 1
ATOM 778 N N . ARG A 1 103 ? 7.974 21.450 17.529 1.00 94.38 103 ARG A N 1
ATOM 779 C CA . ARG A 1 103 ? 7.615 22.281 18.685 1.00 94.38 103 ARG A CA 1
ATOM 780 C C . ARG A 1 103 ? 6.120 22.589 18.690 1.00 94.38 103 ARG A C 1
ATOM 782 O O . ARG A 1 103 ? 5.467 22.324 19.692 1.00 94.38 103 ARG A O 1
ATOM 789 N N . ARG A 1 104 ? 5.578 23.026 17.549 1.00 93.50 104 ARG A N 1
ATOM 790 C CA . ARG A 1 104 ? 4.140 23.276 17.382 1.00 93.50 104 ARG A CA 1
ATOM 791 C C . ARG A 1 104 ? 3.312 22.017 17.641 1.00 93.50 104 ARG A C 1
ATOM 793 O O . ARG A 1 104 ? 2.327 22.063 18.367 1.00 93.50 104 ARG A O 1
ATOM 800 N N . LEU A 1 105 ? 3.738 20.868 17.110 1.00 92.94 105 LEU A N 1
ATOM 801 C CA . LEU A 1 105 ? 3.054 19.602 17.369 1.00 92.94 105 LEU A CA 1
ATOM 802 C C . LEU A 1 105 ? 3.116 19.220 18.851 1.00 92.94 105 LEU A C 1
ATOM 804 O O . LEU A 1 105 ? 2.151 18.685 19.364 1.00 92.94 105 LEU A O 1
ATOM 808 N N . ARG A 1 106 ? 4.217 19.504 19.553 1.00 93.38 106 ARG A N 1
ATOM 809 C CA . ARG A 1 106 ? 4.351 19.207 20.986 1.00 93.38 106 ARG A CA 1
ATOM 810 C C . ARG A 1 106 ? 3.388 20.019 21.849 1.00 93.38 106 ARG A C 1
ATOM 812 O O . ARG A 1 106 ? 2.965 19.514 22.878 1.00 93.38 106 ARG A O 1
ATOM 819 N N . GLU A 1 107 ? 3.068 21.245 21.447 1.00 91.62 107 GLU A N 1
ATOM 820 C CA . GLU A 1 107 ? 2.093 22.098 22.138 1.00 91.62 107 GLU A CA 1
ATOM 821 C C . GLU A 1 107 ? 0.655 21.592 21.941 1.00 91.62 107 GLU A C 1
ATOM 823 O O . GLU A 1 107 ? -0.151 21.671 22.862 1.00 91.62 107 GLU A O 1
ATOM 828 N N . LEU A 1 108 ? 0.347 21.035 20.765 1.00 90.38 108 LEU A N 1
ATOM 829 C CA . LEU A 1 108 ? -1.001 20.581 20.405 1.00 90.38 108 LEU A CA 1
ATOM 830 C C . LEU A 1 108 ? -1.274 19.107 20.757 1.00 90.38 108 LEU A C 1
ATOM 832 O O . LEU A 1 108 ? -2.376 18.765 21.172 1.00 90.38 108 LEU A O 1
ATOM 836 N N . ASP A 1 109 ? -0.281 18.236 20.567 1.00 88.81 109 ASP A N 1
ATOM 837 C CA . ASP A 1 109 ? -0.325 16.790 20.809 1.00 88.81 109 ASP A CA 1
ATOM 838 C C . ASP A 1 109 ? 1.074 16.274 21.238 1.00 88.81 109 ASP A C 1
ATOM 840 O O . ASP A 1 109 ? 1.882 15.805 20.416 1.00 88.81 109 ASP A O 1
ATOM 844 N N . PRO A 1 110 ? 1.392 16.348 22.547 1.00 89.19 110 PRO A N 1
ATOM 845 C CA . PRO A 1 110 ? 2.676 15.901 23.085 1.00 89.19 110 PRO A CA 1
ATOM 846 C C . PRO A 1 110 ? 2.979 14.422 22.797 1.00 89.19 110 PRO A C 1
ATOM 848 O O . PRO A 1 110 ? 4.133 14.063 22.534 1.00 89.19 110 PRO A O 1
ATOM 851 N N . ALA A 1 111 ? 1.955 13.562 22.817 1.00 85.75 111 ALA A N 1
ATOM 852 C CA . ALA A 1 111 ? 2.099 12.123 22.623 1.00 85.75 111 ALA A CA 1
ATOM 853 C C . ALA A 1 111 ? 2.478 11.793 21.171 1.00 85.75 111 ALA A C 1
ATOM 855 O O . ALA A 1 111 ? 3.412 11.021 20.917 1.00 85.75 111 ALA A O 1
ATOM 856 N N . ALA A 1 112 ? 1.819 12.411 20.185 1.00 85.75 112 ALA A N 1
ATOM 857 C CA . ALA A 1 112 ? 2.211 12.276 18.785 1.00 85.75 112 ALA A CA 1
ATOM 858 C C . ALA A 1 112 ? 3.599 12.867 18.518 1.00 85.75 112 ALA A C 1
ATOM 860 O O . ALA A 1 112 ? 4.405 12.227 17.833 1.00 85.75 112 ALA A O 1
ATOM 861 N N . ALA A 1 113 ? 3.918 14.033 19.090 1.00 89.81 113 ALA A N 1
ATOM 862 C CA . ALA A 1 113 ? 5.238 14.645 18.950 1.00 89.81 113 ALA A CA 1
ATOM 863 C C . ALA A 1 113 ? 6.358 13.719 19.454 1.00 89.81 113 ALA A C 1
ATOM 865 O O . ALA A 1 113 ? 7.396 13.590 18.793 1.00 89.81 113 ALA A O 1
ATOM 866 N N . GLN A 1 114 ? 6.149 13.036 20.584 1.00 90.25 114 GLN A N 1
ATOM 867 C CA . GLN A 1 114 ? 7.111 12.077 21.129 1.00 90.25 114 GLN A CA 1
ATOM 868 C C . GLN A 1 114 ? 7.294 10.862 20.209 1.00 90.25 114 GLN A C 1
ATOM 870 O O . GLN A 1 114 ? 8.428 10.486 19.911 1.00 90.25 114 GLN A O 1
ATOM 875 N N . ARG A 1 115 ? 6.200 10.274 19.706 1.00 87.50 115 ARG A N 1
ATOM 876 C CA . ARG A 1 115 ? 6.257 9.093 18.821 1.00 87.50 115 ARG A CA 1
ATOM 877 C C . ARG A 1 115 ? 6.879 9.384 17.456 1.00 87.50 115 ARG A C 1
ATOM 879 O O . ARG A 1 115 ? 7.530 8.515 16.879 1.00 87.50 115 ARG A O 1
ATOM 886 N N . ILE A 1 116 ? 6.628 10.566 16.895 1.00 89.50 116 ILE A N 1
ATOM 887 C CA . ILE A 1 116 ? 7.085 10.929 15.546 1.00 89.50 116 ILE A CA 1
ATOM 888 C C . ILE A 1 116 ? 8.549 11.381 15.554 1.00 89.50 116 ILE A C 1
ATOM 890 O O . ILE A 1 116 ? 9.304 11.023 14.645 1.00 89.50 116 ILE A O 1
ATOM 894 N N . GLY A 1 117 ? 8.944 12.143 16.577 1.00 90.25 117 GLY A N 1
ATOM 895 C CA . GLY A 1 117 ? 10.269 12.744 16.689 1.00 90.25 117 GLY A CA 1
ATOM 896 C C . GLY A 1 117 ? 10.505 13.916 15.725 1.00 90.25 117 GLY A C 1
ATOM 897 O O . GLY A 1 117 ? 9.811 14.100 14.726 1.00 90.25 117 GLY A O 1
ATOM 898 N N . ALA A 1 118 ? 11.532 14.717 16.009 1.00 90.94 118 ALA A N 1
ATOM 899 C CA . ALA A 1 118 ? 11.798 15.975 15.302 1.00 90.94 118 ALA A CA 1
ATOM 900 C C . ALA A 1 118 ? 12.423 15.816 13.902 1.00 90.94 118 ALA A C 1
ATOM 902 O O . ALA A 1 118 ? 12.608 16.800 13.196 1.00 90.94 118 ALA A O 1
ATOM 903 N N . HIS A 1 119 ? 12.780 14.600 13.483 1.00 89.44 119 HIS A N 1
ATOM 904 C CA . HIS A 1 119 ? 13.484 14.372 12.213 1.00 89.44 119 HIS A CA 1
ATOM 905 C C . HIS A 1 119 ? 12.558 13.964 11.063 1.00 89.44 119 HIS A C 1
ATOM 907 O O . HIS A 1 119 ? 12.974 13.964 9.905 1.00 89.44 119 HIS A O 1
ATOM 913 N N . ASN A 1 120 ? 11.307 13.597 11.353 1.00 90.19 120 ASN A N 1
ATOM 914 C CA . ASN A 1 120 ? 10.400 13.051 10.350 1.00 90.19 120 ASN A CA 1
ATOM 915 C C . ASN A 1 120 ? 9.416 14.109 9.839 1.00 90.19 120 ASN A C 1
ATOM 917 O O . ASN A 1 120 ? 8.226 14.059 10.145 1.00 90.19 120 ASN A O 1
ATOM 921 N N . GLY A 1 121 ? 9.915 15.052 9.033 1.00 90.81 121 GLY A N 1
ATOM 922 C CA . GLY A 1 121 ? 9.134 16.186 8.519 1.00 90.81 121 GLY A CA 1
ATOM 923 C C . GLY A 1 121 ? 7.800 15.785 7.880 1.00 90.81 121 GLY A C 1
ATOM 924 O O . GLY A 1 121 ? 6.768 16.359 8.204 1.00 90.81 121 GLY A O 1
ATOM 925 N N . ARG A 1 122 ? 7.777 14.720 7.066 1.00 89.62 122 ARG A N 1
ATOM 926 C CA . ARG A 1 122 ? 6.536 14.225 6.443 1.00 89.62 122 ARG A CA 1
ATOM 927 C C . ARG A 1 122 ? 5.497 13.772 7.474 1.00 89.62 122 ARG A C 1
ATOM 929 O O . ARG A 1 122 ? 4.308 14.025 7.297 1.00 89.62 122 ARG A O 1
ATOM 936 N N . ARG A 1 123 ? 5.923 13.079 8.536 1.00 90.44 123 ARG A N 1
ATOM 937 C CA . ARG A 1 123 ? 5.010 12.666 9.613 1.00 90.44 123 ARG A CA 1
ATOM 938 C C . ARG A 1 123 ? 4.555 13.852 10.461 1.00 90.44 123 ARG A C 1
ATOM 940 O O . ARG A 1 123 ? 3.411 13.837 10.894 1.00 90.44 123 ARG A O 1
ATOM 947 N N . LEU A 1 124 ? 5.403 14.864 10.654 1.00 93.81 124 LEU A N 1
ATOM 948 C CA . LEU A 1 124 ? 5.034 16.099 11.353 1.00 93.81 124 LEU A CA 1
ATOM 949 C C . LEU A 1 124 ? 3.974 16.888 10.584 1.00 93.81 124 LEU A C 1
ATOM 951 O O . LEU A 1 124 ? 2.948 17.220 11.165 1.00 93.81 124 LEU A O 1
ATOM 955 N N . VAL A 1 125 ? 4.174 17.098 9.278 1.00 93.81 125 VAL A N 1
ATOM 956 C CA . VAL A 1 125 ? 3.181 17.734 8.394 1.00 93.81 125 VAL A CA 1
ATOM 957 C C . VAL A 1 125 ? 1.845 17.005 8.479 1.00 93.81 125 VAL A C 1
ATOM 959 O O . VAL A 1 125 ? 0.822 17.638 8.706 1.00 93.81 125 VAL A O 1
ATOM 962 N N . ARG A 1 126 ? 1.840 15.668 8.368 1.00 91.50 126 ARG A N 1
ATOM 963 C CA . ARG A 1 126 ? 0.593 14.896 8.463 1.00 91.50 126 ARG A CA 1
ATOM 964 C C . ARG A 1 126 ? -0.065 15.009 9.840 1.00 91.50 126 ARG A C 1
ATOM 966 O O . ARG A 1 126 ? -1.281 15.099 9.907 1.00 91.50 126 ARG A O 1
ATOM 973 N N . ALA A 1 127 ? 0.703 14.968 10.926 1.00 90.38 127 ALA A N 1
ATOM 974 C CA . ALA A 1 127 ? 0.140 15.079 12.269 1.00 90.38 127 ALA A CA 1
ATOM 975 C C . ALA A 1 127 ? -0.488 16.459 12.504 1.00 90.38 127 ALA A C 1
ATOM 977 O O . ALA A 1 127 ? -1.616 16.533 12.975 1.00 90.38 127 ALA A O 1
ATOM 978 N N . LEU A 1 128 ? 0.200 17.531 12.103 1.00 92.56 128 LEU A N 1
ATOM 979 C CA . LEU A 1 128 ? -0.325 18.895 12.186 1.00 92.56 128 LEU A CA 1
ATOM 980 C C . LEU A 1 128 ? -1.554 19.093 11.295 1.00 92.56 128 LEU A C 1
ATOM 982 O O . LEU A 1 128 ? -2.536 19.655 11.754 1.00 92.56 128 LEU A O 1
ATOM 986 N N . GLU A 1 129 ? -1.540 18.575 10.065 1.00 93.44 129 GLU A N 1
ATOM 987 C CA . GLU A 1 129 ? -2.707 18.605 9.173 1.00 93.44 129 GLU A CA 1
ATOM 988 C C . GLU A 1 129 ? -3.922 17.935 9.828 1.00 93.44 129 GLU A C 1
ATOM 990 O O . GLU A 1 129 ? -5.018 18.483 9.806 1.00 93.44 129 GLU A O 1
ATOM 995 N N . VAL A 1 130 ? -3.736 16.766 10.449 1.00 89.25 130 VAL A N 1
ATOM 996 C CA . VAL A 1 130 ? -4.821 16.080 11.163 1.00 89.25 130 VAL A CA 1
ATOM 997 C C . VAL A 1 130 ? -5.328 16.916 12.333 1.00 89.25 130 VAL A C 1
ATOM 999 O O . VAL A 1 130 ? -6.537 17.072 12.468 1.00 89.25 130 VAL A O 1
ATOM 1002 N N . VAL A 1 131 ? -4.429 17.475 13.145 1.00 90.06 131 VAL A N 1
ATOM 1003 C CA . VAL A 1 131 ? -4.804 18.336 14.276 1.00 90.06 131 VAL A CA 1
ATOM 1004 C C . VAL A 1 131 ? -5.580 19.567 13.809 1.00 90.06 131 VAL A C 1
ATOM 1006 O O . VAL A 1 131 ? -6.527 19.970 14.472 1.00 90.06 131 VAL A O 1
ATOM 1009 N N . GLU A 1 132 ? -5.229 20.156 12.669 1.00 91.31 132 GLU A N 1
ATOM 1010 C CA . GLU A 1 132 ? -5.961 21.304 12.134 1.00 91.31 132 GLU A CA 1
ATOM 1011 C C . GLU A 1 132 ? -7.339 20.934 11.572 1.00 91.31 132 GLU A C 1
ATOM 1013 O O . GLU A 1 132 ? -8.289 21.687 11.762 1.00 91.31 132 GLU A O 1
ATOM 1018 N N . ILE A 1 133 ? -7.471 19.772 10.924 1.00 89.06 133 ILE A N 1
ATOM 1019 C CA . ILE A 1 133 ? -8.753 19.313 10.365 1.00 89.06 133 ILE A CA 1
ATOM 1020 C C . ILE A 1 133 ? -9.708 18.850 11.468 1.00 89.06 133 ILE A C 1
ATOM 1022 O O . ILE A 1 133 ? -10.904 19.122 11.410 1.00 89.06 133 ILE A O 1
ATOM 1026 N N . THR A 1 134 ? -9.208 18.099 12.451 1.00 84.75 134 THR A N 1
ATOM 1027 C CA . THR A 1 134 ? -10.060 17.427 13.446 1.00 84.75 134 THR A CA 1
ATOM 1028 C C . THR A 1 134 ? -10.047 18.075 14.825 1.00 84.75 134 THR A C 1
ATOM 1030 O O . THR A 1 134 ? -10.760 17.613 15.711 1.00 84.75 134 THR A O 1
ATOM 1033 N N . GLY A 1 135 ? -9.213 19.094 15.030 1.00 82.69 135 GLY A N 1
ATOM 1034 C CA . GLY A 1 135 ? -8.851 19.586 16.356 1.00 82.69 135 GLY A CA 1
ATOM 1035 C C . GLY A 1 135 ? -7.840 18.677 17.077 1.00 82.69 135 GLY A C 1
ATOM 1036 O O . GLY A 1 135 ? -7.487 17.600 16.572 1.00 82.69 135 GLY A O 1
ATOM 1037 N N . PRO A 1 136 ? -7.363 19.094 18.269 1.00 69.44 136 PRO A N 1
ATOM 1038 C CA . PRO A 1 136 ? -6.535 18.266 19.138 1.00 69.44 136 PRO A CA 1
ATOM 1039 C C . PRO A 1 136 ? -7.279 16.977 19.490 1.00 69.44 136 PRO A C 1
ATOM 1041 O O . PRO A 1 136 ? -8.377 17.006 20.044 1.00 69.44 136 PRO A O 1
ATOM 1044 N N . GLN A 1 137 ? -6.688 15.836 19.152 1.00 65.00 137 GLN A N 1
ATOM 1045 C CA . GLN A 1 137 ? -7.266 14.534 19.460 1.00 65.00 137 GLN A CA 1
ATOM 1046 C C . GLN A 1 137 ? -6.750 14.073 20.831 1.00 65.00 137 GLN A C 1
ATOM 1048 O O . GLN A 1 137 ? -5.548 14.181 21.084 1.00 65.00 137 GLN A O 1
ATOM 1053 N N . PRO A 1 138 ? -7.604 13.522 21.715 1.00 56.12 138 PRO A N 1
ATOM 1054 C CA . PRO A 1 138 ? -7.112 12.760 22.857 1.00 56.12 138 PRO A CA 1
ATOM 1055 C C . PRO A 1 138 ? -6.255 11.592 22.354 1.00 56.12 138 PRO A C 1
ATOM 1057 O O . PRO A 1 138 ? -6.424 11.147 21.218 1.00 56.12 138 PRO A O 1
ATOM 1060 N N . ASP A 1 139 ? -5.328 11.110 23.183 1.00 58.53 139 ASP A N 1
ATOM 1061 C CA . ASP A 1 139 ? -4.324 10.109 22.809 1.00 58.53 139 ASP A CA 1
ATOM 1062 C C . ASP A 1 139 ? -4.951 8.813 22.257 1.00 58.53 139 ASP A C 1
ATOM 1064 O O . ASP A 1 139 ? -5.195 7.838 22.963 1.00 58.53 139 ASP A O 1
ATOM 1068 N N . ARG A 1 140 ? -5.199 8.786 20.944 1.00 58.00 140 ARG A N 1
ATOM 10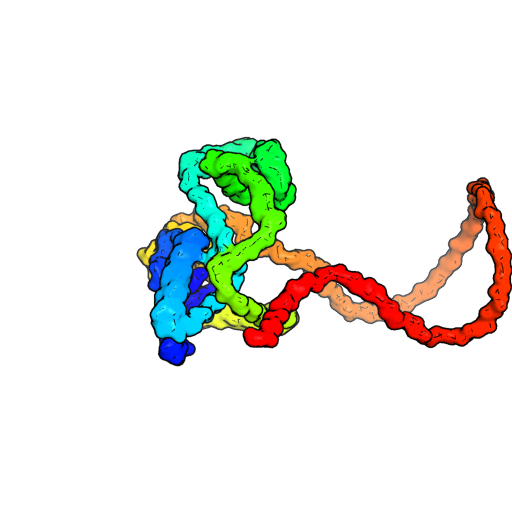69 C CA . ARG A 1 140 ? -5.710 7.615 20.223 1.00 58.00 140 ARG A CA 1
ATOM 1070 C C . ARG A 1 140 ? -4.677 6.495 20.141 1.00 58.00 140 ARG A C 1
ATOM 1072 O O . ARG A 1 140 ? -5.023 5.390 19.737 1.00 58.00 140 ARG A O 1
ATOM 1079 N N . ALA A 1 141 ? -3.411 6.765 20.466 1.00 54.09 141 ALA A N 1
ATOM 1080 C CA . ALA A 1 141 ? -2.350 5.772 20.372 1.00 54.09 141 ALA A CA 1
ATOM 1081 C C . ALA A 1 141 ? -2.291 4.842 21.593 1.00 54.09 141 ALA A C 1
ATOM 1083 O O . ALA A 1 141 ? -1.720 3.760 21.466 1.00 54.09 141 ALA A O 1
ATOM 1084 N N . SER A 1 142 ? -2.864 5.237 22.735 1.00 54.53 142 SER A N 1
ATOM 1085 C CA . SER A 1 142 ? -2.942 4.408 23.947 1.00 54.53 142 SER A CA 1
ATOM 1086 C C . SER A 1 142 ? -4.226 3.583 24.059 1.00 54.53 142 SER A C 1
ATOM 1088 O O . SER A 1 142 ? -4.273 2.648 24.857 1.00 54.53 142 SER A O 1
ATOM 1090 N N . ALA A 1 143 ? -5.245 3.866 23.243 1.00 63.84 143 ALA A N 1
ATOM 1091 C CA . ALA A 1 143 ? -6.449 3.047 23.179 1.00 63.84 143 ALA A CA 1
ATOM 1092 C C . ALA A 1 143 ? -6.157 1.689 22.518 1.00 63.84 143 ALA A C 1
ATOM 1094 O O . ALA A 1 143 ? -5.537 1.620 21.452 1.00 63.84 143 ALA A O 1
ATOM 1095 N N . GLU A 1 144 ? -6.622 0.600 23.135 1.00 72.88 144 GLU A N 1
ATOM 1096 C CA . GLU A 1 144 ? -6.534 -0.725 22.522 1.00 72.88 144 GLU A CA 1
ATOM 1097 C C . GLU A 1 144 ? -7.284 -0.737 21.175 1.00 72.88 144 GLU A C 1
ATOM 1099 O O . GLU A 1 144 ? -8.418 -0.250 21.101 1.00 72.88 144 GLU A O 1
ATOM 1104 N N . PRO A 1 145 ? -6.690 -1.287 20.096 1.00 78.88 145 PRO A N 1
ATOM 1105 C CA . PRO A 1 145 ? -7.342 -1.329 18.795 1.00 78.88 145 PRO A CA 1
ATOM 1106 C C . PRO A 1 145 ? -8.655 -2.109 18.865 1.00 78.88 145 PRO A C 1
ATOM 1108 O O . PRO A 1 145 ? -8.664 -3.319 19.098 1.00 78.88 145 PRO A O 1
ATOM 1111 N N . ARG A 1 146 ? -9.775 -1.428 18.616 1.00 87.88 146 ARG A N 1
ATOM 1112 C CA . ARG A 1 146 ? -11.089 -2.069 18.580 1.00 87.88 146 ARG A CA 1
ATOM 1113 C C . ARG A 1 146 ? -11.224 -2.894 17.296 1.00 87.88 146 ARG A C 1
ATOM 1115 O O . ARG A 1 146 ? -11.054 -2.329 16.219 1.00 87.88 146 ARG A O 1
ATOM 1122 N N . PRO A 1 147 ? -11.517 -4.203 17.349 1.00 92.31 147 PRO A N 1
ATOM 1123 C CA . PRO A 1 147 ? -11.766 -4.982 16.139 1.00 92.31 147 PRO A CA 1
ATOM 1124 C C . PRO A 1 147 ? -13.010 -4.477 15.401 1.00 92.31 147 PRO A C 1
ATOM 1126 O O . PRO A 1 147 ? -14.030 -4.200 16.027 1.00 92.31 147 PRO A O 1
ATOM 1129 N N . TRP A 1 148 ? -12.942 -4.397 14.072 1.00 93.50 148 TRP A N 1
ATOM 1130 C CA . TRP A 1 148 ? -14.106 -4.097 13.229 1.00 93.50 148 TRP A CA 1
ATOM 1131 C C . TRP A 1 148 ? -15.024 -5.315 13.075 1.00 93.50 148 TRP A C 1
ATOM 1133 O O . TRP A 1 148 ? -16.245 -5.186 13.064 1.00 93.50 148 TRP A O 1
ATOM 1143 N N . HIS A 1 149 ? -14.430 -6.507 12.990 1.00 90.81 149 HIS A N 1
ATOM 1144 C CA . HIS A 1 149 ? -15.134 -7.781 12.893 1.00 90.81 149 HIS A CA 1
ATOM 1145 C C . HIS A 1 149 ? -14.337 -8.869 13.633 1.00 90.81 149 HIS A C 1
ATOM 1147 O O . HIS A 1 149 ? -13.102 -8.802 13.655 1.00 90.81 149 HIS A O 1
ATOM 1153 N N . PRO A 1 150 ? -14.987 -9.898 14.215 1.00 92.25 150 PRO A N 1
ATOM 1154 C CA . PRO A 1 150 ? -14.284 -11.069 14.724 1.00 92.25 150 PRO A CA 1
ATOM 1155 C C . PRO A 1 150 ? -13.365 -11.680 13.662 1.00 92.25 150 PRO A C 1
ATOM 1157 O O . PRO A 1 150 ? -13.795 -11.969 12.544 1.00 92.25 150 PRO A O 1
ATOM 1160 N N . ALA A 1 151 ? -12.100 -11.890 14.021 1.00 93.62 151 ALA A N 1
ATOM 1161 C CA . ALA A 1 151 ? -11.091 -12.431 13.121 1.00 93.62 151 ALA A CA 1
ATOM 1162 C C . ALA A 1 151 ? -10.161 -13.419 13.839 1.00 93.62 151 ALA A C 1
ATOM 1164 O O . ALA A 1 151 ? -10.056 -13.457 15.072 1.00 93.62 151 ALA A O 1
ATOM 1165 N N . ARG A 1 152 ? -9.472 -14.236 13.043 1.00 94.75 152 ARG A N 1
ATOM 1166 C CA . ARG A 1 152 ? -8.328 -15.046 13.467 1.00 94.75 152 ARG A CA 1
ATOM 1167 C C . ARG A 1 152 ? -7.124 -14.598 12.655 1.00 94.75 152 ARG A C 1
ATOM 1169 O O . ARG A 1 152 ? -7.200 -14.533 11.433 1.00 94.75 152 ARG A O 1
ATOM 1176 N N . ILE A 1 153 ? -6.041 -14.262 13.346 1.00 93.38 153 ILE A N 1
ATOM 1177 C CA . ILE A 1 153 ? -4.822 -13.749 12.724 1.00 93.38 153 ILE A CA 1
ATOM 1178 C C . ILE A 1 153 ? -3.779 -14.858 12.759 1.00 93.38 153 ILE A C 1
ATOM 1180 O O . ILE A 1 153 ? -3.429 -15.352 13.829 1.00 93.38 153 ILE A O 1
ATOM 1184 N N . LEU A 1 154 ? -3.292 -15.237 11.580 1.00 94.19 154 LEU A N 1
ATOM 1185 C CA . LEU A 1 154 ? -2.205 -16.190 11.406 1.00 94.19 154 LEU A CA 1
ATOM 1186 C C . LEU A 1 154 ? -1.001 -15.440 10.839 1.00 94.19 154 LEU A C 1
ATOM 1188 O O . LEU A 1 154 ? -1.102 -14.802 9.792 1.00 94.19 154 LEU A O 1
ATOM 1192 N N . ALA A 1 155 ? 0.128 -15.505 11.539 1.00 92.25 155 ALA A N 1
ATOM 1193 C CA . ALA A 1 155 ? 1.381 -14.901 11.107 1.00 92.25 155 ALA A CA 1
ATOM 1194 C C . ALA A 1 155 ? 2.371 -16.005 10.735 1.00 92.25 155 ALA A C 1
ATOM 1196 O O . ALA A 1 155 ? 2.682 -16.867 11.555 1.00 92.25 155 ALA A O 1
ATOM 1197 N N . LEU A 1 156 ? 2.867 -15.964 9.500 1.00 92.81 156 LEU A N 1
ATOM 1198 C CA . LEU A 1 156 ? 3.930 -16.852 9.043 1.00 92.81 156 LEU A CA 1
ATOM 1199 C C . LEU A 1 156 ? 5.274 -16.172 9.291 1.00 92.81 156 LEU A C 1
ATOM 1201 O O . LEU A 1 156 ? 5.482 -15.030 8.876 1.00 92.81 156 LEU A O 1
ATOM 1205 N N . THR A 1 157 ? 6.182 -16.870 9.963 1.00 93.06 157 THR A N 1
ATOM 1206 C CA . THR A 1 157 ? 7.532 -16.385 10.247 1.00 93.06 157 THR A CA 1
ATOM 1207 C C . THR A 1 157 ? 8.561 -17.356 9.692 1.00 93.06 157 THR A C 1
ATOM 1209 O O . THR A 1 157 ? 8.320 -18.557 9.583 1.00 93.06 157 THR A O 1
ATOM 1212 N N . LEU A 1 158 ? 9.711 -16.812 9.310 1.00 95.00 158 LEU A N 1
ATOM 1213 C CA . LEU A 1 158 ? 10.867 -17.580 8.873 1.00 95.00 158 LEU A CA 1
ATOM 1214 C C . LEU A 1 158 ? 12.121 -16.935 9.480 1.00 95.00 158 LEU A C 1
ATOM 1216 O O . LEU A 1 158 ? 12.172 -15.697 9.536 1.00 95.00 158 LEU A O 1
ATOM 1220 N N . PRO A 1 159 ? 13.114 -17.720 9.939 1.00 97.25 159 PRO A N 1
ATOM 1221 C CA . PRO A 1 159 ? 14.381 -17.176 10.410 1.00 97.25 159 PRO A CA 1
ATOM 1222 C C . PRO A 1 159 ? 15.053 -16.308 9.342 1.00 97.25 159 PRO A C 1
ATOM 1224 O O . PRO A 1 159 ? 14.904 -16.532 8.137 1.00 97.25 159 PRO A O 1
ATOM 1227 N N . ARG A 1 160 ? 15.778 -15.271 9.772 1.00 96.56 160 ARG A N 1
ATOM 1228 C CA . ARG A 1 160 ? 16.319 -14.254 8.855 1.00 96.56 160 ARG A CA 1
ATOM 1229 C C . ARG A 1 160 ? 17.365 -14.850 7.913 1.00 96.56 160 ARG A C 1
ATOM 1231 O O . ARG A 1 160 ? 17.421 -14.471 6.746 1.00 96.56 160 ARG A O 1
ATOM 1238 N N . GLU A 1 161 ? 18.157 -15.771 8.433 1.00 97.44 161 GLU A N 1
ATOM 1239 C CA . GLU A 1 161 ? 19.175 -16.558 7.748 1.00 97.44 161 GLU A CA 1
ATOM 1240 C C . GLU A 1 161 ? 18.614 -17.380 6.578 1.00 97.44 161 GLU A C 1
ATOM 1242 O O . GLU A 1 161 ? 19.300 -17.546 5.576 1.00 97.44 161 GLU A O 1
ATOM 1247 N N . GLU A 1 162 ? 17.352 -17.812 6.651 1.00 97.44 162 GLU A N 1
ATOM 1248 C CA . GLU A 1 162 ? 16.663 -18.510 5.560 1.00 97.44 162 GLU A CA 1
ATOM 1249 C C . GLU A 1 162 ? 15.873 -17.553 4.660 1.00 97.44 162 GLU A C 1
ATOM 1251 O O . GLU A 1 162 ? 15.776 -17.751 3.447 1.00 97.44 162 GLU A O 1
ATOM 1256 N N . LEU A 1 163 ? 15.292 -16.501 5.244 1.00 97.12 163 LEU A N 1
ATOM 1257 C CA . LEU A 1 163 ? 14.466 -15.536 4.526 1.00 97.12 163 LEU A CA 1
ATOM 1258 C C . LEU A 1 163 ? 15.281 -14.699 3.538 1.00 97.12 163 LEU A C 1
ATOM 1260 O O . LEU A 1 163 ? 14.846 -14.509 2.404 1.00 97.12 163 LEU A O 1
ATOM 1264 N N . VAL A 1 164 ? 16.440 -14.185 3.955 1.00 96.69 164 VAL A N 1
ATOM 1265 C CA . VAL A 1 164 ? 17.242 -13.263 3.135 1.00 96.69 164 VAL A CA 1
ATOM 1266 C C . VAL A 1 164 ? 17.690 -13.910 1.815 1.00 96.69 164 VAL A C 1
ATOM 1268 O O . VAL A 1 164 ? 17.365 -13.338 0.775 1.00 96.69 164 VAL A O 1
ATOM 1271 N N . PRO A 1 165 ? 18.289 -15.119 1.795 1.00 97.75 165 PRO A N 1
ATOM 1272 C CA . PRO A 1 165 ? 18.667 -15.768 0.537 1.00 97.75 165 PRO A CA 1
ATOM 1273 C C . PRO A 1 165 ? 17.486 -15.999 -0.414 1.00 97.75 165 PRO A C 1
ATOM 1275 O O . PRO A 1 165 ? 17.621 -15.844 -1.625 1.00 97.75 165 PRO A O 1
ATOM 1278 N N . ARG A 1 166 ? 16.298 -16.327 0.117 1.00 97.50 166 ARG A N 1
ATOM 1279 C CA . ARG A 1 166 ? 15.084 -16.501 -0.699 1.00 97.50 166 ARG A CA 1
ATOM 1280 C C . ARG A 1 166 ? 14.609 -15.189 -1.316 1.00 97.50 166 ARG A C 1
ATOM 1282 O O . ARG A 1 166 ? 14.136 -15.188 -2.450 1.00 97.50 166 ARG A O 1
ATOM 1289 N N . LEU A 1 167 ? 14.711 -14.084 -0.578 1.00 95.88 167 LEU A N 1
ATOM 1290 C CA . LEU A 1 167 ? 14.391 -12.758 -1.103 1.00 95.88 167 LEU A CA 1
ATOM 1291 C C . LEU A 1 167 ? 15.375 -12.353 -2.205 1.00 95.88 167 LEU A C 1
ATOM 1293 O O . LEU A 1 167 ? 14.928 -11.878 -3.245 1.00 95.88 167 LEU A O 1
ATOM 1297 N N . ASP A 1 168 ? 16.672 -12.603 -2.023 1.00 96.62 168 ASP A N 1
ATOM 1298 C CA . ASP A 1 168 ? 17.703 -12.290 -3.021 1.00 96.62 168 ASP A CA 1
ATOM 1299 C C . ASP A 1 168 ? 17.515 -13.107 -4.308 1.00 96.62 168 ASP A C 1
ATOM 1301 O O . ASP A 1 168 ? 17.528 -12.556 -5.414 1.00 96.62 168 ASP A O 1
ATOM 1305 N N . ALA A 1 169 ? 17.260 -14.413 -4.170 1.00 97.56 169 ALA A N 1
ATOM 1306 C CA . ALA A 1 169 ? 16.952 -15.289 -5.296 1.00 97.56 169 ALA A CA 1
ATOM 1307 C C . ALA A 1 169 ? 15.687 -14.829 -6.033 1.00 97.56 169 ALA A C 1
ATOM 1309 O O . ALA A 1 169 ? 15.675 -14.754 -7.258 1.00 97.56 169 ALA A O 1
ATOM 1310 N N . ARG A 1 170 ? 14.640 -14.447 -5.292 1.00 96.94 170 ARG A N 1
ATOM 1311 C CA . ARG A 1 170 ? 13.395 -13.933 -5.874 1.00 96.94 170 ARG A CA 1
ATOM 1312 C C . ARG A 1 170 ? 13.600 -12.621 -6.623 1.00 96.94 170 ARG A C 1
ATOM 1314 O O . ARG A 1 170 ? 13.053 -12.466 -7.706 1.00 96.94 170 ARG A O 1
ATOM 1321 N N . VAL A 1 171 ? 14.362 -11.681 -6.066 1.00 96.19 171 VAL A N 1
ATOM 1322 C CA . VAL A 1 171 ? 14.672 -10.413 -6.745 1.00 96.19 171 VAL A CA 1
ATOM 1323 C C . VAL A 1 171 ? 15.461 -10.677 -8.025 1.00 96.19 171 VAL A C 1
ATOM 1325 O O . VAL A 1 171 ? 15.134 -10.116 -9.064 1.00 96.19 171 VAL A O 1
ATOM 1328 N N . SER A 1 172 ? 16.449 -11.569 -7.976 1.00 96.75 172 SER A N 1
ATOM 1329 C CA . SER A 1 172 ? 17.220 -11.956 -9.164 1.00 96.75 172 SER A CA 1
ATOM 1330 C C . SER A 1 172 ? 16.323 -12.595 -10.231 1.00 96.75 172 SER A C 1
ATOM 1332 O O . SER A 1 172 ? 16.413 -12.231 -11.402 1.00 96.75 172 SER A O 1
ATOM 1334 N N . GLY A 1 173 ? 15.405 -13.472 -9.810 1.00 97.62 173 GLY A N 1
ATOM 1335 C CA . GLY A 1 173 ? 14.381 -14.072 -10.665 1.00 97.62 173 GLY A CA 1
ATOM 1336 C C . GLY A 1 173 ? 13.496 -13.027 -11.337 1.00 97.62 173 GLY A C 1
ATOM 1337 O O . GLY A 1 173 ? 13.385 -13.039 -12.549 1.00 97.62 173 GLY A O 1
ATOM 1338 N N . MET A 1 174 ? 12.984 -12.034 -10.600 1.00 97.81 174 MET A N 1
ATOM 1339 C CA . MET A 1 174 ? 12.159 -10.965 -11.188 1.00 97.81 174 MET A CA 1
ATOM 1340 C C . MET A 1 174 ? 12.853 -10.238 -12.347 1.00 97.81 174 MET A C 1
ATOM 1342 O O . MET A 1 174 ? 12.210 -9.898 -13.336 1.00 97.81 174 MET A O 1
ATOM 1346 N N . TRP A 1 175 ? 14.159 -9.974 -12.238 1.00 97.06 175 TRP A N 1
ATOM 1347 C CA . TRP A 1 175 ? 14.911 -9.352 -13.332 1.00 97.06 175 TRP A CA 1
ATOM 1348 C C . TRP A 1 175 ? 15.072 -10.292 -14.526 1.00 97.06 175 TRP A C 1
ATOM 1350 O O . TRP A 1 175 ? 14.918 -9.842 -15.658 1.00 97.06 175 TRP A O 1
ATOM 1360 N N . ALA A 1 176 ? 15.360 -11.570 -14.274 1.00 97.44 176 ALA A N 1
ATOM 1361 C CA . ALA A 1 176 ? 15.461 -12.588 -15.317 1.00 97.44 176 ALA A CA 1
ATOM 1362 C C . ALA A 1 176 ? 14.116 -12.833 -16.026 1.00 97.44 176 ALA A C 1
ATOM 1364 O O . ALA A 1 176 ? 14.093 -13.015 -17.238 1.00 97.44 176 ALA A O 1
ATOM 1365 N N . ASP A 1 177 ? 13.011 -12.751 -15.286 1.00 97.00 177 ASP A N 1
ATOM 1366 C CA . ASP A 1 177 ? 11.642 -12.955 -15.770 1.00 97.00 177 ASP A CA 1
ATOM 1367 C C . ASP A 1 177 ? 11.098 -11.749 -16.559 1.00 97.00 177 ASP A C 1
ATOM 1369 O O . ASP A 1 177 ? 9.971 -11.790 -17.046 1.00 97.00 177 ASP A O 1
ATOM 1373 N N . GLY A 1 178 ? 11.878 -10.670 -16.700 1.00 97.56 178 GLY A N 1
ATOM 1374 C CA . GLY A 1 178 ? 11.514 -9.526 -17.538 1.00 97.56 178 GLY A CA 1
ATOM 1375 C C . GLY A 1 178 ? 10.891 -8.343 -16.795 1.00 97.56 178 GLY A C 1
ATOM 1376 O O . GLY A 1 178 ? 10.163 -7.562 -17.402 1.00 97.56 178 GLY A O 1
ATOM 1377 N N . LEU A 1 179 ? 11.194 -8.129 -15.504 1.00 97.94 179 LEU A N 1
ATOM 1378 C CA . LEU A 1 179 ? 10.727 -6.932 -14.777 1.00 97.94 179 LEU A CA 1
ATOM 1379 C C . LEU A 1 179 ? 11.078 -5.621 -15.503 1.00 97.94 179 LEU A C 1
ATOM 1381 O O . LEU A 1 179 ? 10.308 -4.664 -15.480 1.00 97.94 179 LEU A O 1
ATOM 1385 N N . VAL A 1 180 ? 12.252 -5.550 -16.134 1.00 97.81 180 VAL A N 1
ATOM 1386 C CA . VAL A 1 180 ? 12.670 -4.350 -16.874 1.00 97.81 180 VAL A CA 1
ATOM 1387 C C . VAL A 1 180 ? 11.752 -4.097 -18.073 1.00 97.81 180 VAL A C 1
ATOM 1389 O O . VAL A 1 180 ? 11.366 -2.950 -18.305 1.00 97.81 180 VAL A O 1
ATOM 1392 N N . ASP A 1 181 ? 11.351 -5.153 -18.776 1.00 98.06 181 ASP A N 1
ATOM 1393 C CA . ASP A 1 181 ? 10.448 -5.072 -19.924 1.00 98.06 181 ASP A CA 1
ATOM 1394 C C . ASP A 1 181 ? 9.014 -4.751 -19.489 1.00 98.06 181 ASP A C 1
ATOM 1396 O O . ASP A 1 181 ? 8.369 -3.895 -20.097 1.00 98.06 181 ASP A O 1
ATOM 1400 N N . GLU A 1 182 ? 8.544 -5.330 -18.377 1.00 98.25 182 GLU A N 1
ATOM 1401 C CA . GLU A 1 182 ? 7.266 -4.961 -17.753 1.00 98.25 182 GLU A CA 1
ATOM 1402 C C . GLU A 1 182 ? 7.226 -3.458 -17.450 1.00 98.25 182 GLU A C 1
ATOM 1404 O O . GLU A 1 182 ? 6.300 -2.751 -17.851 1.00 98.25 182 GLU A O 1
ATOM 1409 N N . VAL A 1 183 ? 8.272 -2.922 -16.811 1.00 97.81 183 VAL A N 1
ATOM 1410 C CA . VAL A 1 183 ? 8.359 -1.482 -16.543 1.00 97.81 183 VAL A CA 1
ATOM 1411 C C . VAL A 1 183 ? 8.386 -0.674 -17.836 1.00 97.81 183 VAL A C 1
ATOM 1413 O O . VAL A 1 183 ? 7.709 0.353 -17.914 1.00 97.81 183 VAL A O 1
ATOM 1416 N N . ALA A 1 184 ? 9.125 -1.114 -18.856 1.00 97.12 184 ALA A N 1
ATOM 1417 C CA . ALA A 1 184 ? 9.152 -0.439 -20.150 1.00 97.12 184 ALA A CA 1
ATOM 1418 C C . ALA A 1 184 ? 7.754 -0.370 -20.792 1.00 97.12 184 ALA A C 1
ATOM 1420 O O . ALA A 1 184 ? 7.390 0.683 -21.321 1.00 97.12 184 ALA A O 1
ATOM 1421 N N . GLY A 1 185 ? 6.957 -1.438 -20.680 1.00 97.31 185 GLY A N 1
ATOM 1422 C CA . GLY A 1 185 ? 5.571 -1.502 -21.153 1.00 97.31 185 GLY A CA 1
ATOM 1423 C C . GLY A 1 185 ? 4.595 -0.630 -20.357 1.00 97.31 185 GLY A C 1
ATOM 1424 O O . GLY A 1 185 ? 3.657 -0.073 -20.924 1.00 97.31 185 GLY A O 1
ATOM 1425 N N . LEU A 1 186 ? 4.840 -0.431 -19.060 1.00 97.19 186 LEU A N 1
ATOM 1426 C CA . LEU A 1 186 ? 4.002 0.409 -18.196 1.00 97.19 186 LEU A CA 1
ATOM 1427 C C . LEU A 1 186 ? 4.318 1.910 -18.291 1.00 97.19 186 LEU A C 1
ATOM 1429 O O . LEU A 1 186 ? 3.502 2.746 -17.895 1.00 97.19 186 LEU A O 1
ATOM 1433 N N . LEU A 1 187 ? 5.491 2.290 -18.806 1.00 95.12 187 LEU A N 1
ATOM 1434 C CA . LEU A 1 187 ? 5.863 3.700 -18.958 1.00 95.12 187 LEU A CA 1
ATOM 1435 C C . LEU A 1 187 ? 4.896 4.479 -19.874 1.00 95.12 187 LEU A C 1
ATOM 1437 O O . LEU A 1 187 ? 4.464 5.555 -19.455 1.00 95.12 187 LEU A O 1
ATOM 1441 N N . PRO A 1 188 ? 4.512 3.978 -21.067 1.00 95.06 188 PRO A N 1
ATOM 1442 C CA . PRO A 1 188 ? 3.458 4.585 -21.884 1.00 95.06 188 PRO A CA 1
ATOM 1443 C C . PRO A 1 188 ? 2.100 4.686 -21.182 1.00 95.06 188 PRO A C 1
ATOM 1445 O O . PRO A 1 188 ? 1.362 5.628 -21.443 1.00 95.06 188 PRO A O 1
ATOM 1448 N N . ALA A 1 189 ? 1.791 3.764 -20.264 1.00 94.25 189 ALA A N 1
ATOM 1449 C CA . ALA A 1 189 ? 0.553 3.765 -19.480 1.00 94.25 189 ALA A CA 1
ATOM 1450 C C . ALA A 1 189 ? 0.554 4.783 -18.319 1.00 94.25 189 ALA A C 1
ATOM 1452 O O . ALA A 1 189 ? -0.365 4.803 -17.504 1.00 94.25 189 ALA A O 1
ATOM 1453 N N . GLY A 1 190 ? 1.584 5.630 -18.215 1.00 94.69 190 GLY A N 1
ATOM 1454 C CA . GLY A 1 190 ? 1.654 6.685 -17.205 1.00 94.69 190 GLY A CA 1
ATOM 1455 C C . GLY A 1 190 ? 2.250 6.240 -15.869 1.00 94.69 190 GLY A C 1
ATOM 1456 O O . GLY A 1 190 ? 2.129 6.966 -14.883 1.00 94.69 190 GLY A O 1
ATOM 1457 N N . LEU A 1 191 ? 2.958 5.100 -15.807 1.00 95.25 191 LEU A N 1
ATOM 1458 C CA . LEU A 1 191 ? 3.657 4.672 -14.583 1.00 95.25 191 LEU A CA 1
ATOM 1459 C C . LEU A 1 191 ? 4.584 5.768 -14.036 1.00 95.25 191 LEU A C 1
ATOM 1461 O O . LEU A 1 191 ? 4.748 5.884 -12.829 1.00 95.25 191 LEU A O 1
ATOM 1465 N N . ALA A 1 192 ? 5.163 6.589 -14.915 1.00 91.94 192 ALA A N 1
ATOM 1466 C CA . ALA A 1 192 ? 5.999 7.732 -14.553 1.00 91.94 192 ALA A CA 1
ATOM 1467 C C . ALA A 1 192 ? 5.295 8.771 -13.674 1.00 91.94 192 ALA A C 1
ATOM 1469 O O . ALA A 1 192 ? 5.918 9.387 -12.804 1.00 91.94 192 ALA A O 1
ATOM 1470 N N . ASP A 1 193 ? 4.011 8.974 -13.945 1.00 90.75 193 ASP A N 1
ATOM 1471 C CA . ASP A 1 193 ? 3.196 10.033 -13.370 1.00 90.75 193 ASP A CA 1
ATOM 1472 C C . ASP A 1 193 ? 2.421 9.540 -12.139 1.00 90.75 193 ASP A C 1
ATOM 1474 O O . ASP A 1 193 ? 1.948 10.347 -11.340 1.00 90.75 193 ASP A O 1
ATOM 1478 N N . GLY A 1 194 ? 2.367 8.220 -11.925 1.00 90.12 194 GLY A N 1
ATOM 1479 C CA . GLY A 1 194 ? 1.758 7.606 -10.751 1.00 90.12 194 GLY A CA 1
ATOM 1480 C C . GLY A 1 194 ? 2.425 8.027 -9.439 1.00 90.12 194 GLY A C 1
ATOM 1481 O O . GLY A 1 194 ? 3.646 7.970 -9.284 1.00 90.12 194 GLY A O 1
ATOM 1482 N N . VAL A 1 195 ? 1.623 8.400 -8.440 1.00 87.88 195 VAL A N 1
ATOM 1483 C CA . VAL A 1 195 ? 2.116 8.869 -7.127 1.00 87.88 195 VAL A CA 1
ATOM 1484 C C . VAL A 1 195 ? 2.717 7.731 -6.295 1.00 87.88 195 VAL A C 1
ATOM 1486 O O . VAL A 1 195 ? 3.726 7.914 -5.599 1.00 87.88 195 VAL A O 1
ATOM 1489 N N . THR A 1 196 ? 2.086 6.558 -6.366 1.00 91.62 196 THR A N 1
ATOM 1490 C CA . THR A 1 196 ? 2.394 5.404 -5.515 1.00 91.62 196 THR A CA 1
ATOM 1491 C C . THR A 1 196 ? 3.029 4.265 -6.309 1.00 91.62 196 THR A C 1
ATOM 1493 O O . THR A 1 196 ? 4.054 3.742 -5.872 1.00 91.62 196 THR A O 1
ATOM 1496 N N . ALA A 1 197 ? 2.484 3.913 -7.479 1.00 94.56 197 ALA A N 1
ATOM 1497 C CA . ALA A 1 197 ? 3.010 2.837 -8.326 1.00 94.56 197 ALA A CA 1
ATOM 1498 C C . ALA A 1 197 ? 4.474 3.071 -8.748 1.00 94.56 197 ALA A C 1
ATOM 1500 O O . ALA A 1 197 ? 5.311 2.184 -8.589 1.00 94.56 197 ALA A O 1
ATOM 1501 N N . SER A 1 198 ? 4.815 4.293 -9.177 1.00 93.31 198 SER A N 1
ATOM 1502 C CA . SER A 1 198 ? 6.170 4.671 -9.625 1.00 93.31 198 SER A CA 1
ATOM 1503 C C . SER A 1 198 ? 7.260 4.488 -8.563 1.00 93.31 198 SER A C 1
ATOM 1505 O O . SER A 1 198 ? 8.439 4.333 -8.881 1.00 93.31 198 SER A O 1
ATOM 1507 N N . ARG A 1 199 ? 6.871 4.526 -7.284 1.00 93.38 199 ARG A N 1
ATOM 1508 C CA . ARG A 1 199 ? 7.767 4.444 -6.124 1.00 93.38 199 ARG A CA 1
ATOM 1509 C C . ARG A 1 199 ? 7.865 3.033 -5.552 1.00 93.38 199 ARG A C 1
ATOM 1511 O O . ARG A 1 199 ? 8.556 2.841 -4.551 1.00 93.38 199 ARG A O 1
ATOM 1518 N N . ALA A 1 200 ? 7.168 2.060 -6.139 1.00 94.12 200 ALA A N 1
ATOM 1519 C CA . ALA A 1 200 ? 7.241 0.680 -5.694 1.00 94.12 200 ALA A CA 1
ATOM 1520 C C . ALA A 1 200 ? 8.681 0.152 -5.809 1.00 94.12 200 ALA A C 1
ATOM 1522 O O . ALA A 1 200 ? 9.376 0.384 -6.801 1.00 94.12 200 ALA A O 1
ATOM 1523 N N . ILE A 1 201 ? 9.126 -0.562 -4.773 1.00 94.19 201 ILE A N 1
ATOM 1524 C CA . ILE A 1 201 ? 10.420 -1.254 -4.773 1.00 94.19 201 ILE A CA 1
ATOM 1525 C C . ILE A 1 201 ? 10.408 -2.277 -5.917 1.00 94.19 201 ILE A C 1
ATOM 1527 O O . ILE A 1 201 ? 9.405 -2.954 -6.122 1.00 94.19 201 ILE A O 1
ATOM 1531 N N . GLY A 1 202 ? 11.500 -2.358 -6.671 1.00 95.38 202 GLY A N 1
ATOM 1532 C CA . GLY A 1 202 ? 11.582 -3.104 -7.927 1.00 95.38 202 GLY A CA 1
ATOM 1533 C C . GLY A 1 202 ? 11.344 -2.179 -9.118 1.00 95.38 202 GLY A C 1
ATOM 1534 O O . GLY A 1 202 ? 12.260 -1.931 -9.898 1.00 95.38 202 GLY A O 1
ATOM 1535 N N . TYR A 1 203 ? 10.156 -1.574 -9.192 1.00 97.06 203 TYR A N 1
ATOM 1536 C CA . TYR A 1 203 ? 9.752 -0.693 -10.297 1.00 97.06 203 TYR A CA 1
ATOM 1537 C C . TYR A 1 203 ? 10.594 0.580 -10.380 1.00 97.06 203 TYR A C 1
ATOM 1539 O O . TYR A 1 203 ? 11.066 0.937 -11.457 1.00 97.06 203 TYR A O 1
ATOM 1547 N N . ALA A 1 204 ? 10.846 1.247 -9.249 1.00 95.25 204 ALA A N 1
ATOM 1548 C CA . ALA A 1 204 ? 11.668 2.458 -9.224 1.00 95.25 204 ALA A CA 1
ATOM 1549 C C . ALA A 1 204 ? 13.115 2.187 -9.686 1.00 95.25 204 ALA A C 1
ATOM 1551 O O . ALA A 1 204 ? 13.731 3.019 -10.357 1.00 95.25 204 ALA A O 1
ATOM 1552 N N . GLN A 1 205 ? 13.662 1.018 -9.339 1.00 95.69 205 GLN A N 1
ATOM 1553 C CA . GLN A 1 205 ? 15.000 0.578 -9.729 1.00 95.69 205 GLN A CA 1
ATOM 1554 C C . GLN A 1 205 ? 15.062 0.223 -11.218 1.00 95.69 205 GLN A C 1
ATOM 1556 O O . GLN A 1 205 ? 15.941 0.723 -11.917 1.00 95.69 205 GLN A O 1
ATOM 1561 N N . ALA A 1 206 ? 14.114 -0.572 -11.716 1.00 96.12 206 ALA A N 1
ATOM 1562 C CA . ALA A 1 206 ? 14.031 -0.938 -13.129 1.00 96.12 206 ALA A CA 1
ATOM 1563 C C . ALA A 1 206 ? 13.799 0.293 -14.028 1.00 96.12 206 ALA A C 1
ATOM 1565 O O . ALA A 1 206 ? 14.495 0.474 -15.026 1.00 96.12 206 ALA A O 1
ATOM 1566 N N . ALA A 1 207 ? 12.925 1.221 -13.623 1.00 93.81 207 ALA A N 1
ATOM 1567 C CA . ALA A 1 207 ? 12.722 2.486 -14.333 1.00 93.81 207 ALA A CA 1
ATOM 1568 C C . ALA A 1 207 ? 14.007 3.327 -14.388 1.00 93.81 207 ALA A C 1
ATOM 1570 O O . ALA A 1 207 ? 14.327 3.940 -15.410 1.00 93.81 207 ALA A O 1
ATOM 1571 N N . ARG A 1 208 ? 14.780 3.345 -13.295 1.00 93.56 208 ARG A N 1
ATOM 1572 C CA . ARG A 1 208 ? 16.079 4.022 -13.257 1.00 93.56 208 ARG A CA 1
ATOM 1573 C C . ARG A 1 208 ? 17.094 3.361 -14.193 1.00 93.56 208 ARG A C 1
ATOM 1575 O O . ARG A 1 208 ? 17.788 4.086 -14.901 1.00 93.56 208 ARG A O 1
ATOM 1582 N N . GLN A 1 209 ? 17.160 2.032 -14.221 1.00 94.12 209 GLN A N 1
ATOM 1583 C CA . GLN A 1 209 ? 18.030 1.282 -15.130 1.00 94.12 209 GLN A CA 1
ATOM 1584 C C . GLN A 1 209 ? 17.716 1.618 -16.596 1.00 94.12 209 GLN A C 1
ATOM 1586 O O . GLN A 1 209 ? 18.628 1.951 -17.350 1.00 94.12 209 GLN A O 1
ATOM 1591 N N . LEU A 1 210 ? 16.433 1.647 -16.974 1.00 92.69 210 LEU 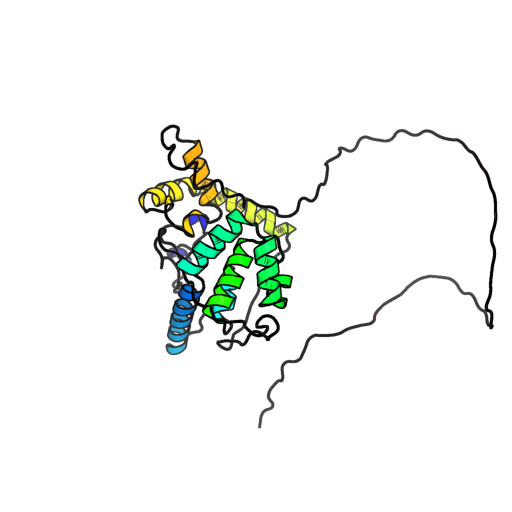A N 1
ATOM 1592 C CA . LEU A 1 210 ? 15.985 2.065 -18.310 1.00 92.69 210 LEU A CA 1
ATOM 1593 C C . LEU A 1 210 ? 16.398 3.504 -18.659 1.00 92.69 210 LEU A C 1
ATOM 1595 O O . LEU A 1 210 ? 16.758 3.807 -19.796 1.00 92.69 210 LEU A O 1
ATOM 1599 N N . ALA A 1 211 ? 16.352 4.418 -17.687 1.00 87.25 211 ALA A N 1
ATOM 1600 C CA . ALA A 1 211 ? 16.770 5.803 -17.892 1.00 87.25 211 ALA A CA 1
ATOM 1601 C C . ALA A 1 211 ? 18.298 5.962 -18.026 1.00 87.25 211 ALA A C 1
ATOM 1603 O O . ALA A 1 211 ? 18.764 6.940 -18.616 1.00 87.25 211 ALA A O 1
ATOM 1604 N N . GLU A 1 212 ? 19.082 5.041 -17.462 1.00 82.56 212 GLU A N 1
ATOM 1605 C CA . GLU A 1 212 ? 20.545 5.028 -17.550 1.00 82.56 212 GLU A CA 1
ATOM 1606 C C . GLU A 1 212 ? 21.042 4.352 -18.839 1.00 82.56 212 GLU A C 1
ATOM 1608 O O . GLU A 1 212 ? 22.040 4.805 -19.397 1.00 82.56 212 GLU A O 1
ATOM 1613 N N . SER A 1 213 ? 20.316 3.361 -19.370 1.00 74.44 213 SER A N 1
ATOM 1614 C CA . SER A 1 213 ? 20.651 2.660 -20.621 1.00 74.44 213 SER A CA 1
ATOM 1615 C C . SER A 1 213 ? 20.237 3.397 -21.905 1.00 74.44 213 SER A C 1
ATOM 1617 O O . SER A 1 213 ? 20.665 3.021 -22.993 1.00 74.44 213 SER A O 1
ATOM 1619 N N . SER A 1 214 ? 19.442 4.472 -21.813 1.00 58.44 214 SER A N 1
ATOM 1620 C CA . SER A 1 214 ? 18.969 5.255 -22.967 1.00 58.44 214 SER A CA 1
ATOM 1621 C C . SER A 1 214 ? 19.540 6.688 -22.995 1.00 58.44 214 SER A C 1
ATOM 1623 O O . SER A 1 214 ? 19.056 7.554 -22.259 1.00 58.44 214 SER A O 1
ATOM 1625 N N . PRO A 1 215 ? 20.477 7.027 -23.911 1.00 52.28 215 PRO A N 1
ATOM 1626 C CA . PRO A 1 215 ? 21.000 8.394 -24.057 1.00 52.28 215 PRO A CA 1
ATOM 1627 C C . PRO A 1 215 ? 19.927 9.441 -24.425 1.00 52.28 215 PRO A C 1
ATOM 1629 O O . PRO A 1 215 ? 20.077 10.623 -24.110 1.00 52.28 215 PRO A O 1
ATOM 1632 N N . ARG A 1 216 ? 18.821 9.015 -25.063 1.00 49.66 216 ARG A N 1
ATOM 1633 C CA . ARG A 1 216 ? 17.757 9.884 -25.614 1.00 49.66 216 ARG A CA 1
ATOM 1634 C C . ARG A 1 216 ? 16.609 10.216 -24.647 1.00 49.66 216 ARG A C 1
ATOM 1636 O O . ARG A 1 216 ? 15.744 11.008 -25.006 1.00 49.66 216 ARG A O 1
ATOM 1643 N N . ARG A 1 217 ? 16.570 9.691 -23.414 1.00 54.12 217 ARG A N 1
ATOM 1644 C CA . ARG A 1 217 ? 15.449 9.927 -22.470 1.00 54.12 217 ARG A CA 1
ATOM 1645 C C . ARG A 1 217 ? 15.883 10.712 -21.223 1.00 54.12 217 ARG A C 1
ATOM 1647 O O . ARG A 1 217 ? 15.791 10.254 -20.090 1.00 54.12 217 ARG A O 1
ATOM 1654 N N . ARG A 1 218 ? 16.318 11.964 -21.425 1.00 45.28 218 ARG A N 1
ATOM 1655 C CA . ARG A 1 218 ? 16.785 12.892 -20.366 1.00 45.28 218 ARG A CA 1
ATOM 1656 C C . ARG A 1 218 ? 15.689 13.578 -19.525 1.00 45.28 218 ARG A C 1
ATOM 1658 O O . ARG A 1 218 ? 16.019 14.413 -18.687 1.00 45.28 218 ARG A O 1
ATOM 1665 N N . ARG A 1 219 ? 14.404 13.224 -19.663 1.00 46.41 219 ARG A N 1
ATOM 1666 C CA . ARG A 1 219 ? 13.302 13.871 -18.906 1.00 46.41 219 ARG A CA 1
ATOM 1667 C C . ARG A 1 219 ? 13.154 13.367 -17.457 1.00 46.41 219 ARG A C 1
ATOM 1669 O O . ARG A 1 219 ? 12.570 14.050 -16.624 1.00 46.41 219 ARG A O 1
ATOM 1676 N N . TRP A 1 220 ? 13.720 12.202 -17.135 1.00 50.41 220 TRP A N 1
ATOM 1677 C CA . TRP A 1 220 ? 13.420 11.456 -15.901 1.00 50.41 220 TRP A CA 1
ATOM 1678 C C . TRP A 1 220 ? 14.343 11.725 -14.700 1.00 50.41 220 TRP A C 1
ATOM 1680 O O . TRP A 1 220 ? 13.943 11.529 -13.550 1.00 50.41 220 TRP A O 1
ATOM 1690 N N . ARG A 1 221 ? 15.568 12.227 -14.919 1.00 45.50 221 ARG A N 1
ATOM 1691 C CA . ARG A 1 221 ? 16.581 12.382 -13.850 1.00 45.50 221 ARG A CA 1
ATOM 1692 C C . ARG A 1 221 ? 16.165 13.321 -12.704 1.00 45.50 221 ARG A C 1
ATOM 1694 O O . ARG A 1 221 ? 16.773 13.259 -11.639 1.00 45.50 221 ARG A O 1
ATOM 1701 N N . ARG A 1 222 ? 15.141 14.165 -12.891 1.00 43.94 222 ARG A N 1
ATOM 1702 C CA . ARG A 1 222 ? 14.694 15.151 -11.891 1.00 43.94 222 ARG A CA 1
ATOM 1703 C C . ARG A 1 222 ? 13.716 14.617 -10.830 1.00 43.94 222 ARG A C 1
ATOM 1705 O O . ARG A 1 222 ? 13.667 15.216 -9.766 1.00 43.94 222 ARG A O 1
ATOM 1712 N N . ARG A 1 223 ? 12.988 13.507 -11.046 1.00 44.38 223 ARG A N 1
ATOM 1713 C CA . ARG A 1 223 ? 11.970 13.014 -10.076 1.00 44.38 223 ARG A CA 1
ATOM 1714 C C . ARG A 1 223 ? 12.419 11.855 -9.176 1.00 44.38 223 ARG A C 1
ATOM 1716 O O . ARG A 1 223 ? 11.879 11.699 -8.088 1.00 44.38 223 ARG A O 1
ATOM 1723 N N . VAL A 1 224 ? 13.434 11.082 -9.575 1.00 43.59 224 VAL A N 1
ATOM 1724 C CA . VAL A 1 224 ? 13.902 9.887 -8.826 1.00 43.59 224 VAL A CA 1
ATOM 1725 C C . VAL A 1 224 ? 14.970 10.222 -7.770 1.00 43.59 224 VAL A C 1
ATOM 1727 O O . VAL A 1 224 ? 15.296 9.400 -6.919 1.00 43.59 224 VAL A O 1
ATOM 1730 N N . ARG A 1 225 ? 15.496 11.455 -7.751 1.00 36.12 225 ARG A N 1
ATOM 1731 C CA . ARG A 1 225 ? 16.363 11.945 -6.665 1.00 36.12 225 ARG A CA 1
ATOM 1732 C C . ARG A 1 225 ? 15.525 12.400 -5.462 1.00 36.12 225 ARG A C 1
ATOM 1734 O O . ARG A 1 225 ? 15.518 13.574 -5.120 1.00 36.12 225 ARG A O 1
ATOM 1741 N N . SER A 1 226 ? 14.837 11.473 -4.804 1.00 29.72 226 SER A N 1
ATOM 1742 C CA . SER A 1 226 ? 14.426 11.652 -3.407 1.00 29.72 226 SER A CA 1
ATOM 1743 C C . SER A 1 226 ? 15.111 10.561 -2.577 1.00 29.72 226 SER A C 1
ATOM 1745 O O . SER A 1 226 ? 14.971 9.380 -2.906 1.00 29.72 226 SER A O 1
ATOM 1747 N N . PRO A 1 227 ? 15.930 10.903 -1.566 1.00 35.66 227 PRO A N 1
ATOM 1748 C CA . PRO A 1 227 ? 16.767 9.935 -0.877 1.00 35.66 227 PRO A CA 1
ATOM 1749 C C . PRO A 1 227 ? 15.952 9.174 0.173 1.00 35.66 227 PRO A C 1
ATOM 1751 O O . PRO A 1 227 ? 15.987 9.495 1.354 1.00 35.66 227 PRO A O 1
ATOM 1754 N N . VAL A 1 228 ? 15.253 8.119 -0.243 1.00 33.81 228 VAL A N 1
ATOM 1755 C CA . VAL A 1 228 ? 14.876 7.017 0.658 1.00 33.81 228 VAL A CA 1
ATOM 1756 C C . VAL A 1 228 ? 15.205 5.700 -0.037 1.00 33.81 228 VAL A C 1
ATOM 1758 O O . VAL A 1 228 ? 14.344 4.912 -0.407 1.00 33.81 228 VAL A O 1
ATOM 1761 N N . ALA A 1 229 ? 16.502 5.479 -0.236 1.00 32.03 229 ALA A N 1
ATOM 1762 C CA . ALA A 1 229 ? 17.054 4.156 -0.471 1.00 32.03 229 ALA A CA 1
ATOM 1763 C C . ALA A 1 229 ? 17.722 3.708 0.836 1.00 32.03 229 ALA A C 1
ATOM 1765 O O . ALA A 1 229 ? 18.734 4.269 1.254 1.00 32.03 229 ALA A O 1
ATOM 1766 N N . THR A 1 230 ? 17.088 2.742 1.504 1.00 34.53 230 THR A N 1
ATOM 1767 C CA . THR A 1 230 ? 17.728 1.740 2.374 1.00 34.53 230 THR A CA 1
ATOM 1768 C C . THR A 1 230 ? 18.865 2.227 3.286 1.00 34.53 230 THR A C 1
ATOM 1770 O O . THR A 1 230 ? 20.046 2.054 2.997 1.00 34.53 230 THR A O 1
ATOM 1773 N N . ARG A 1 231 ? 18.508 2.701 4.487 1.00 27.67 231 ARG A N 1
ATOM 1774 C CA . ARG A 1 231 ? 19.307 2.445 5.699 1.00 27.67 231 ARG A CA 1
ATOM 1775 C C . ARG A 1 231 ? 18.591 1.396 6.550 1.00 27.67 231 ARG A C 1
ATOM 1777 O O . ARG A 1 231 ? 18.001 1.703 7.577 1.00 27.67 231 ARG A O 1
ATOM 1784 N N . GLY A 1 232 ? 18.637 0.151 6.080 1.00 28.42 232 GLY A N 1
ATOM 1785 C CA . GLY A 1 232 ? 18.704 -1.000 6.979 1.00 28.42 232 GLY A CA 1
ATOM 1786 C C . GLY A 1 232 ? 20.138 -1.100 7.509 1.00 28.42 232 GLY A C 1
ATOM 1787 O O . GLY A 1 232 ? 21.077 -0.758 6.793 1.00 28.42 232 GLY A O 1
ATOM 1788 N N . GLY A 1 233 ? 20.280 -1.468 8.781 1.00 29.64 233 GLY A N 1
ATOM 1789 C CA . GLY A 1 233 ? 21.499 -1.402 9.591 1.00 29.64 233 GLY A CA 1
ATOM 1790 C C . GLY A 1 233 ? 22.821 -1.713 8.881 1.00 29.64 233 GLY A C 1
ATOM 1791 O O . GLY A 1 233 ? 23.026 -2.795 8.342 1.00 29.64 233 GLY A O 1
ATOM 1792 N N . ARG A 1 234 ? 23.763 -0.769 8.984 1.00 26.05 234 ARG A N 1
ATOM 1793 C CA . ARG A 1 234 ? 25.198 -1.060 8.901 1.00 26.05 234 ARG A CA 1
ATOM 1794 C C . ARG A 1 234 ? 25.594 -1.838 10.155 1.00 26.05 234 ARG A C 1
ATOM 1796 O O . ARG A 1 234 ? 25.790 -1.225 11.199 1.00 26.05 234 ARG A O 1
ATOM 1803 N N . CYS A 1 235 ? 25.795 -3.143 10.038 1.00 26.11 235 CYS A N 1
ATOM 1804 C CA . CYS A 1 235 ? 26.786 -3.827 10.862 1.00 26.11 235 CYS A CA 1
ATOM 1805 C C . CYS A 1 235 ? 28.103 -3.771 10.087 1.00 26.11 235 CYS A C 1
ATOM 1807 O O . CYS A 1 235 ? 28.247 -4.395 9.039 1.00 26.11 235 CYS A O 1
ATOM 1809 N N . ARG A 1 236 ? 29.047 -2.949 10.558 1.00 27.06 236 ARG A N 1
ATOM 1810 C CA . ARG A 1 236 ? 30.439 -3.020 10.106 1.00 27.06 236 ARG A CA 1
ATOM 1811 C C . ARG A 1 236 ? 31.017 -4.321 10.659 1.00 27.06 236 ARG A C 1
ATOM 1813 O O . ARG A 1 236 ? 31.246 -4.414 11.856 1.00 27.06 236 ARG A O 1
ATOM 1820 N N . GLY A 1 237 ? 31.231 -5.300 9.792 1.00 26.19 237 GLY A N 1
ATOM 1821 C CA . GLY A 1 237 ? 32.093 -6.446 10.045 1.00 26.19 237 GLY A CA 1
ATOM 1822 C C . GLY A 1 237 ? 33.141 -6.466 8.948 1.00 26.19 237 GLY A C 1
ATOM 1823 O O . GLY A 1 237 ? 32.882 -6.943 7.850 1.00 26.19 237 GLY A O 1
ATOM 1824 N N . SER A 1 238 ? 34.283 -5.842 9.212 1.00 27.66 238 SER A N 1
ATOM 1825 C CA . SER A 1 238 ? 35.477 -5.946 8.381 1.00 27.66 238 SER A CA 1
ATOM 1826 C C . SER A 1 238 ? 35.923 -7.405 8.335 1.00 27.66 238 SER A C 1
ATOM 1828 O O . SER A 1 238 ? 36.266 -7.980 9.367 1.00 27.66 238 SER A O 1
ATOM 1830 N N . VAL A 1 239 ? 35.919 -7.985 7.138 1.00 27.19 239 VAL A N 1
ATOM 1831 C CA . VAL A 1 239 ? 36.608 -9.240 6.839 1.00 27.19 239 VAL A CA 1
ATOM 1832 C C . VAL A 1 239 ? 38.105 -8.950 6.927 1.00 27.19 239 VAL A C 1
ATOM 1834 O O . VAL A 1 239 ? 38.657 -8.271 6.065 1.00 27.19 239 VAL A O 1
ATOM 1837 N N . ALA A 1 240 ? 38.741 -9.410 8.002 1.00 26.30 240 ALA A N 1
ATOM 1838 C CA . ALA A 1 240 ? 40.188 -9.529 8.093 1.00 26.30 240 ALA A CA 1
ATOM 1839 C C . ALA A 1 240 ? 40.544 -11.015 7.974 1.00 26.30 240 ALA A C 1
ATOM 1841 O O . ALA A 1 240 ? 40.073 -11.855 8.739 1.00 26.30 240 ALA A O 1
ATOM 1842 N N . THR A 1 241 ? 41.338 -11.309 6.955 1.00 26.20 241 THR A N 1
ATOM 1843 C CA . THR A 1 241 ? 41.954 -12.592 6.616 1.00 26.20 241 THR A CA 1
ATOM 1844 C C . THR A 1 241 ? 42.762 -13.154 7.799 1.00 26.20 241 THR A C 1
ATOM 1846 O O . THR A 1 241 ? 43.399 -12.372 8.509 1.00 26.20 241 THR A O 1
ATOM 1849 N N . PRO A 1 242 ? 42.799 -14.481 8.028 1.00 27.80 242 PRO A N 1
ATOM 1850 C CA . PRO A 1 242 ? 43.612 -15.055 9.089 1.00 27.80 242 PRO A CA 1
ATOM 1851 C C . PRO A 1 242 ? 45.058 -15.215 8.606 1.00 27.80 242 PRO A C 1
ATOM 1853 O O . PRO A 1 242 ? 45.332 -16.032 7.729 1.00 27.80 242 PRO A O 1
ATOM 1856 N N . THR A 1 243 ? 45.995 -14.488 9.217 1.00 26.30 243 THR A N 1
ATOM 1857 C CA . THR A 1 243 ? 47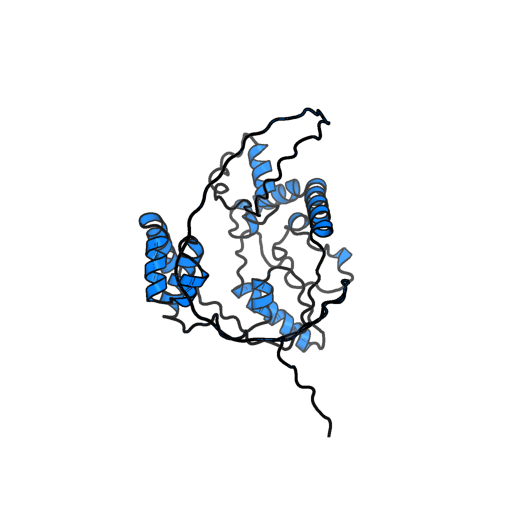.428 -14.783 9.083 1.00 26.30 243 THR A CA 1
ATOM 1858 C C . THR A 1 243 ? 48.005 -15.162 10.444 1.00 26.30 243 THR A C 1
ATOM 1860 O O . THR A 1 243 ? 47.732 -14.538 11.465 1.00 26.30 243 THR A O 1
ATOM 1863 N N . ARG A 1 244 ? 48.745 -16.269 10.416 1.00 24.39 244 ARG A N 1
ATOM 1864 C CA . ARG A 1 244 ? 49.296 -17.070 11.512 1.00 24.39 244 ARG A CA 1
ATOM 1865 C C . ARG A 1 244 ? 50.206 -16.334 12.506 1.00 24.39 244 ARG A C 1
ATOM 1867 O O . ARG A 1 244 ? 50.919 -15.406 12.155 1.00 24.39 244 ARG A O 1
ATOM 1874 N N . CYS A 1 245 ? 50.218 -16.921 13.709 1.00 21.69 245 CYS A N 1
ATOM 1875 C CA . CYS A 1 245 ? 51.312 -17.119 14.669 1.00 21.69 245 CYS A CA 1
ATOM 1876 C C . CYS A 1 245 ? 52.665 -16.434 14.417 1.00 21.69 245 CYS A C 1
ATOM 1878 O O . CYS A 1 245 ? 53.357 -16.739 13.450 1.00 21.69 245 CYS A O 1
ATOM 1880 N N . GLY A 1 246 ? 53.119 -15.710 15.442 1.00 24.17 246 GLY A N 1
ATOM 1881 C CA . GLY A 1 246 ? 54.523 -15.397 15.692 1.00 24.17 246 GLY A CA 1
ATOM 1882 C C . GLY A 1 246 ? 54.721 -15.012 17.157 1.00 24.17 246 GLY A C 1
ATOM 1883 O O . GLY A 1 246 ? 54.307 -13.944 17.591 1.00 24.17 246 GLY A O 1
ATOM 1884 N N . SER A 1 247 ? 55.293 -15.927 17.930 1.00 24.09 247 SER A N 1
ATOM 1885 C CA . SER A 1 247 ? 55.726 -15.765 19.319 1.00 24.09 247 SER A CA 1
ATOM 1886 C C . SER A 1 247 ? 56.900 -14.794 19.457 1.00 24.09 247 SER A C 1
ATOM 1888 O O . SER A 1 247 ? 57.825 -14.942 18.671 1.00 24.09 247 SER A O 1
ATOM 1890 N N . THR A 1 248 ? 56.944 -13.964 20.515 1.00 26.17 248 THR A N 1
ATOM 1891 C CA . THR A 1 248 ? 58.084 -13.903 21.468 1.00 26.17 248 THR A CA 1
ATOM 1892 C C . THR A 1 248 ? 57.843 -12.975 22.675 1.00 26.17 248 THR A C 1
ATOM 1894 O O . THR A 1 248 ? 57.516 -11.806 22.529 1.00 26.17 248 THR A O 1
ATOM 1897 N N . ARG A 1 249 ? 58.025 -13.578 23.861 1.00 23.98 249 ARG A N 1
ATOM 1898 C CA . ARG A 1 249 ? 58.582 -13.129 25.161 1.00 23.98 249 ARG A CA 1
ATOM 1899 C C . ARG A 1 249 ? 58.792 -11.643 25.532 1.00 23.98 249 ARG A C 1
ATOM 1901 O O . ARG A 1 249 ? 59.538 -10.950 24.861 1.00 23.98 249 ARG A O 1
ATOM 1908 N N . ALA A 1 250 ? 58.368 -11.384 26.787 1.00 24.52 250 ALA A N 1
ATOM 1909 C CA . ALA A 1 250 ? 59.066 -10.745 27.934 1.00 24.52 250 ALA A CA 1
ATOM 1910 C C . ALA A 1 250 ? 59.410 -9.236 27.814 1.00 24.52 250 ALA A C 1
ATOM 1912 O O . ALA A 1 250 ? 59.762 -8.775 26.746 1.00 24.52 250 ALA A O 1
ATOM 1913 N N . THR A 1 251 ? 59.296 -8.367 28.828 1.00 25.59 251 THR A N 1
ATOM 1914 C CA . THR A 1 251 ? 59.651 -8.456 30.260 1.00 25.59 251 THR A CA 1
ATOM 1915 C C . THR A 1 251 ? 58.992 -7.332 31.094 1.00 25.59 251 THR A C 1
ATOM 1917 O O . THR A 1 251 ? 58.896 -6.205 30.627 1.00 25.59 251 THR A O 1
ATOM 1920 N N . ASN A 1 252 ? 58.627 -7.672 32.338 1.00 25.33 252 ASN A N 1
ATOM 1921 C CA . ASN A 1 252 ? 58.758 -6.978 33.641 1.00 25.33 252 ASN A CA 1
ATOM 1922 C C . ASN A 1 252 ? 58.692 -5.443 33.825 1.00 25.33 252 ASN A C 1
ATOM 1924 O O . ASN A 1 252 ? 59.399 -4.678 33.182 1.00 25.33 252 ASN A O 1
ATOM 1928 N N . GLY A 1 253 ? 58.008 -5.071 34.923 1.00 24.89 253 GLY A N 1
ATOM 1929 C CA . GLY A 1 253 ? 58.227 -3.860 35.737 1.00 24.89 253 GLY A CA 1
ATOM 1930 C C . GLY A 1 253 ? 56.938 -3.405 36.445 1.00 24.89 253 GLY A C 1
ATOM 1931 O O . GLY A 1 253 ? 56.145 -2.695 35.845 1.00 24.89 253 GLY A O 1
ATOM 1932 N N . SER A 1 254 ? 56.539 -3.972 37.599 1.00 24.33 254 SER A N 1
ATOM 1933 C CA . SER A 1 254 ? 56.698 -3.391 38.962 1.00 24.33 254 SER A CA 1
ATOM 1934 C C . SER A 1 254 ? 56.615 -1.851 38.989 1.00 24.33 254 SER A C 1
ATOM 1936 O O . SER A 1 254 ? 57.395 -1.216 38.296 1.00 24.33 254 SER A O 1
ATOM 1938 N N . SER A 1 255 ? 55.765 -1.174 39.769 1.00 25.28 255 SER A N 1
ATOM 1939 C CA . SER A 1 255 ? 55.622 -1.284 41.229 1.00 25.28 255 SER A CA 1
ATOM 1940 C C . SER A 1 255 ? 54.496 -0.360 41.768 1.00 25.28 255 SER A C 1
ATOM 1942 O O . SER A 1 255 ? 54.252 0.709 41.227 1.00 25.28 255 SER A O 1
ATOM 1944 N N . SER A 1 256 ? 53.800 -0.837 42.818 1.00 23.83 256 SER A N 1
ATOM 1945 C CA . SER A 1 256 ? 53.368 -0.183 44.088 1.00 23.83 256 SER A CA 1
ATOM 1946 C C . SER A 1 256 ? 53.146 1.353 44.140 1.00 23.83 256 SER A C 1
ATOM 1948 O O . SER A 1 256 ? 53.990 2.085 43.655 1.00 23.83 256 SER A O 1
ATOM 1950 N N . THR A 1 257 ? 52.139 1.946 44.806 1.00 25.95 257 THR A N 1
ATOM 1951 C CA . THR A 1 257 ? 51.783 1.827 46.242 1.00 25.95 257 THR A CA 1
ATOM 1952 C C . THR A 1 257 ? 50.452 2.548 46.592 1.00 25.95 257 THR A C 1
ATOM 1954 O O . THR A 1 257 ? 50.148 3.614 46.076 1.00 25.95 257 THR A O 1
ATOM 1957 N N . ARG A 1 258 ? 49.710 1.944 47.540 1.00 24.25 258 ARG A N 1
ATOM 1958 C CA . ARG A 1 258 ? 48.844 2.468 48.639 1.00 24.25 258 ARG A CA 1
ATOM 1959 C C . ARG A 1 258 ? 48.307 3.917 48.611 1.00 24.25 258 ARG A C 1
ATOM 1961 O O . ARG A 1 258 ? 49.084 4.857 48.697 1.00 24.25 258 ARG A O 1
ATOM 1968 N N . SER A 1 259 ? 47.000 4.078 48.876 1.00 24.38 259 SER A N 1
ATOM 1969 C CA . SER A 1 259 ? 46.460 4.449 50.215 1.00 24.38 259 SER A CA 1
ATOM 1970 C C . SER A 1 259 ? 44.934 4.725 50.222 1.00 24.38 259 SER A C 1
ATOM 1972 O O . SER A 1 259 ? 44.410 5.525 49.461 1.00 24.38 259 SER A O 1
ATOM 1974 N N . THR A 1 260 ? 44.220 4.033 51.116 1.00 25.91 260 THR A N 1
ATOM 1975 C CA . THR A 1 260 ? 42.905 4.362 51.739 1.00 25.91 260 THR A CA 1
ATOM 1976 C C . THR A 1 260 ? 43.155 5.185 53.033 1.00 25.91 260 THR A C 1
ATOM 1978 O O . THR A 1 260 ? 44.334 5.229 53.396 1.00 25.91 260 THR A O 1
ATOM 1981 N N . PRO A 1 261 ? 42.183 5.745 53.824 1.00 41.75 261 PRO A N 1
ATOM 1982 C CA . PRO A 1 261 ? 40.821 5.221 54.110 1.00 41.75 261 PRO A CA 1
ATOM 1983 C C . PRO A 1 261 ? 39.698 6.228 54.531 1.00 41.75 261 PRO A C 1
ATOM 1985 O O . PRO A 1 261 ? 39.923 7.415 54.725 1.00 41.75 261 PRO A O 1
ATOM 1988 N N . SER A 1 262 ? 38.487 5.692 54.785 1.00 24.80 262 SER A N 1
ATOM 1989 C CA . SER A 1 262 ? 37.503 6.020 55.865 1.00 24.80 262 SER A CA 1
ATOM 1990 C C . SER A 1 262 ? 36.053 5.954 55.334 1.00 24.80 262 SER A C 1
ATOM 1992 O O . SER A 1 262 ? 35.826 6.280 54.182 1.00 24.80 262 SER A O 1
ATOM 1994 N N . ARG A 1 263 ? 34.997 5.525 56.043 1.00 27.75 263 ARG A N 1
ATOM 1995 C CA . ARG A 1 263 ? 34.780 4.954 57.386 1.00 27.75 263 ARG A CA 1
ATOM 1996 C C . ARG A 1 263 ? 33.391 4.256 57.390 1.00 27.75 263 ARG A C 1
ATOM 1998 O O . ARG A 1 263 ? 32.407 4.867 57.013 1.00 27.75 263 ARG A O 1
ATOM 2005 N N . ARG A 1 264 ? 33.358 3.015 57.901 1.00 25.91 264 ARG A N 1
ATOM 2006 C CA . ARG A 1 264 ? 32.454 2.434 58.934 1.00 25.91 264 ARG A CA 1
ATOM 2007 C C . ARG A 1 264 ? 30.914 2.543 58.827 1.00 25.91 264 ARG A C 1
ATOM 2009 O O . ARG A 1 264 ? 30.369 3.600 59.088 1.00 25.91 264 ARG A O 1
ATOM 2016 N N . HIS A 1 265 ? 30.254 1.374 58.806 1.00 25.95 265 HIS A N 1
ATOM 2017 C CA . HIS A 1 265 ? 29.543 0.696 59.928 1.00 25.95 265 HIS A CA 1
ATOM 2018 C C . HIS A 1 265 ? 29.267 -0.772 59.488 1.00 25.95 265 HIS A C 1
ATOM 2020 O O . HIS A 1 265 ? 28.731 -0.973 58.410 1.00 25.95 265 HIS A O 1
ATOM 2026 N N . ALA A 1 266 ? 29.856 -1.840 60.067 1.00 26.59 266 ALA A N 1
ATOM 2027 C CA . ALA A 1 266 ? 29.567 -2.517 61.356 1.00 26.59 266 ALA A CA 1
ATOM 2028 C C . ALA A 1 266 ? 28.068 -2.872 61.490 1.00 26.59 266 ALA A C 1
ATOM 2030 O O . ALA A 1 266 ? 27.261 -1.965 61.398 1.00 26.59 266 ALA A O 1
ATOM 2031 N N . ARG A 1 267 ? 27.570 -4.093 61.748 1.00 27.19 267 ARG A N 1
ATOM 2032 C CA . ARG A 1 267 ? 28.009 -5.314 62.474 1.00 27.19 267 ARG A CA 1
ATOM 2033 C C . ARG A 1 267 ? 26.827 -6.321 62.316 1.00 27.19 267 ARG A C 1
ATOM 2035 O O . ARG A 1 267 ? 25.698 -5.855 62.353 1.00 27.19 267 ARG A O 1
ATOM 2042 N N . ARG A 1 268 ? 26.957 -7.635 62.063 1.00 25.52 268 ARG A N 1
ATOM 2043 C CA . ARG A 1 268 ? 27.139 -8.801 62.984 1.00 25.52 268 ARG A CA 1
ATOM 2044 C C . ARG A 1 268 ? 26.913 -10.069 62.107 1.00 25.52 268 ARG A C 1
ATOM 2046 O O . ARG A 1 268 ? 25.990 -10.043 61.306 1.00 25.52 268 ARG A O 1
ATOM 2053 N N . LEU A 1 269 ? 27.859 -11.021 62.007 1.00 25.02 269 LEU A N 1
ATOM 2054 C CA . LEU A 1 269 ? 27.998 -12.295 62.774 1.00 25.02 269 LEU A CA 1
ATOM 2055 C C . LEU A 1 269 ? 26.811 -13.273 62.570 1.00 25.02 269 LEU A C 1
ATOM 2057 O O . LEU A 1 269 ? 25.685 -12.840 62.748 1.00 25.02 269 LEU A O 1
ATOM 2061 N N . ALA A 1 270 ? 26.938 -14.579 62.282 1.00 25.72 270 ALA A N 1
ATOM 2062 C CA . ALA A 1 270 ? 28.059 -15.531 62.202 1.00 25.72 270 ALA A CA 1
ATOM 2063 C C . ALA A 1 270 ? 27.576 -16.895 61.613 1.00 25.72 270 ALA A C 1
ATOM 2065 O O . ALA A 1 270 ? 26.373 -17.139 61.584 1.00 25.72 270 ALA A O 1
ATOM 2066 N N . GLY A 1 271 ? 28.519 -17.787 61.247 1.00 23.14 271 GLY A N 1
ATOM 2067 C CA . GLY A 1 271 ? 28.344 -19.261 61.163 1.00 23.14 271 GLY A CA 1
ATOM 2068 C C . GLY A 1 271 ? 28.392 -19.869 59.747 1.00 23.14 271 GLY A C 1
ATOM 2069 O O . GLY A 1 271 ? 27.369 -19.948 59.087 1.00 23.14 271 GLY A O 1
ATOM 2070 N N . TRP A 1 272 ? 29.569 -20.093 59.143 1.00 22.44 272 TRP A N 1
ATOM 2071 C CA . TRP A 1 272 ? 30.338 -21.365 59.101 1.00 22.44 272 TRP A CA 1
ATOM 2072 C C . TRP A 1 272 ? 29.602 -22.580 58.498 1.00 22.44 272 TRP A C 1
ATOM 2074 O O . TRP A 1 272 ? 28.861 -23.252 59.199 1.00 22.44 272 TRP A O 1
ATOM 2084 N N . GLN A 1 273 ? 29.904 -22.929 57.240 1.00 24.91 273 GLN A N 1
ATOM 2085 C CA . GLN A 1 273 ? 30.704 -24.114 56.864 1.00 24.91 273 GLN A CA 1
ATOM 2086 C C . GLN A 1 273 ? 30.770 -24.268 55.333 1.00 24.91 273 GLN A C 1
ATOM 2088 O O . GLN A 1 273 ? 29.789 -24.121 54.610 1.00 24.91 273 GLN A O 1
ATOM 2093 N N . THR A 1 274 ? 31.977 -24.533 54.847 1.00 23.25 274 THR A N 1
ATOM 2094 C CA . THR A 1 274 ? 32.343 -24.780 53.450 1.00 23.25 274 THR A CA 1
ATOM 2095 C C . THR A 1 274 ? 32.082 -26.232 53.047 1.00 23.25 274 THR A C 1
ATOM 2097 O O . THR A 1 274 ? 32.575 -27.136 53.716 1.00 23.25 274 THR A O 1
ATOM 2100 N N . CYS A 1 275 ? 31.439 -26.454 51.896 1.00 23.28 275 CYS A N 1
ATOM 2101 C CA . CYS A 1 275 ? 31.677 -27.628 51.047 1.00 23.28 275 CYS A CA 1
ATOM 2102 C C . CYS A 1 275 ? 31.391 -27.302 49.568 1.00 23.28 275 CYS A C 1
ATOM 2104 O O . CYS A 1 275 ? 30.258 -27.089 49.155 1.00 23.28 275 CYS A O 1
ATOM 2106 N N . SER A 1 276 ? 32.486 -27.183 48.821 1.00 24.72 276 SER A N 1
ATOM 2107 C CA . SER A 1 276 ? 32.775 -27.743 47.496 1.00 24.72 276 SER A CA 1
ATOM 2108 C C . SER A 1 276 ? 31.640 -28.047 46.495 1.00 24.72 276 SER A C 1
ATOM 2110 O O . SER A 1 276 ? 30.840 -28.952 46.698 1.00 24.72 276 SER A O 1
ATOM 2112 N N . SER A 1 277 ? 31.805 -27.464 45.297 1.00 25.89 277 SER A N 1
ATOM 2113 C CA . SER A 1 277 ? 31.445 -27.981 43.956 1.00 25.89 277 SER A CA 1
ATOM 2114 C C . SER A 1 277 ? 30.156 -27.459 43.280 1.00 25.89 277 SER A C 1
ATOM 2116 O O . SER A 1 277 ? 29.127 -27.305 43.936 1.00 25.89 277 SER A O 1
ATOM 2118 N N . PRO A 1 278 ? 30.187 -27.153 41.957 1.00 30.14 278 PRO A N 1
ATOM 2119 C CA . PRO A 1 278 ? 29.182 -26.335 41.292 1.00 30.14 278 PRO A CA 1
ATOM 2120 C C . PRO A 1 278 ? 28.186 -27.172 40.478 1.00 30.14 278 PRO A C 1
ATOM 2122 O O . PRO A 1 278 ? 28.598 -27.992 39.660 1.00 30.14 278 PRO A O 1
ATOM 2125 N N . ARG A 1 279 ? 26.883 -26.887 40.605 1.00 25.75 279 ARG A N 1
ATOM 2126 C CA . ARG A 1 279 ? 25.891 -26.933 39.507 1.00 25.75 279 ARG A CA 1
ATOM 2127 C C . ARG A 1 279 ? 24.504 -26.507 40.000 1.00 25.75 279 ARG A C 1
ATOM 2129 O O . ARG A 1 279 ? 24.084 -26.886 41.082 1.00 25.75 279 ARG A O 1
ATOM 2136 N N . ALA A 1 280 ? 23.809 -25.793 39.112 1.00 26.44 280 ALA A N 1
ATOM 2137 C CA . ALA A 1 280 ? 22.385 -25.435 39.094 1.00 26.44 280 ALA A CA 1
ATOM 2138 C C . ALA A 1 280 ? 22.010 -24.021 39.580 1.00 26.44 280 ALA A C 1
ATOM 2140 O O . ALA A 1 280 ? 21.984 -23.713 40.767 1.00 26.44 280 ALA A O 1
ATOM 2141 N N . ARG A 1 281 ? 21.564 -23.189 38.628 1.00 26.30 281 ARG A N 1
ATOM 2142 C CA . ARG A 1 281 ? 20.421 -22.297 38.847 1.00 26.30 281 ARG A CA 1
ATOM 2143 C C . ARG A 1 281 ? 19.427 -22.476 37.709 1.00 26.30 281 ARG A C 1
ATOM 2145 O O . ARG A 1 281 ? 19.719 -22.169 36.558 1.00 26.30 281 ARG A O 1
ATOM 2152 N N . ALA A 1 282 ? 18.257 -22.978 38.076 1.00 27.66 282 ALA A N 1
ATOM 2153 C CA . ALA A 1 282 ? 17.024 -22.894 37.321 1.00 27.66 282 ALA A CA 1
ATOM 2154 C C . ALA A 1 282 ? 16.094 -21.888 38.022 1.00 27.66 282 ALA A C 1
ATOM 2156 O O . ALA A 1 282 ? 16.026 -21.888 39.246 1.00 27.66 282 ALA A O 1
ATOM 2157 N N . ARG A 1 283 ? 15.357 -21.126 37.198 1.00 28.61 283 ARG A N 1
ATOM 2158 C CA . ARG A 1 283 ? 14.027 -20.507 37.414 1.00 28.61 283 ARG A CA 1
ATOM 2159 C C . ARG A 1 283 ? 13.851 -19.427 38.496 1.00 28.61 283 ARG A C 1
ATOM 2161 O O . ARG A 1 283 ? 14.095 -19.664 39.668 1.00 28.61 283 ARG A O 1
ATOM 2168 N N . ALA A 1 284 ? 13.258 -18.298 38.087 1.00 26.27 284 ALA A N 1
ATOM 2169 C CA . ALA A 1 284 ? 11.850 -17.926 38.352 1.00 26.27 284 ALA A CA 1
ATOM 2170 C C . ALA A 1 284 ? 11.550 -16.557 37.669 1.00 26.27 284 ALA A C 1
ATOM 2172 O O . ALA A 1 284 ? 12.300 -15.613 37.886 1.00 26.27 284 ALA A O 1
ATOM 2173 N N . THR A 1 285 ? 10.708 -16.505 36.616 1.00 27.62 285 THR A N 1
ATOM 2174 C CA . THR A 1 285 ? 9.271 -16.069 36.561 1.00 27.62 285 THR A CA 1
ATOM 2175 C C . THR A 1 285 ? 9.067 -14.542 36.516 1.00 27.62 285 THR A C 1
ATOM 2177 O O . THR A 1 285 ? 9.844 -13.842 37.142 1.00 27.62 285 THR A O 1
ATOM 2180 N N . THR A 1 286 ? 8.036 -13.891 35.954 1.00 27.88 286 THR A N 1
ATOM 2181 C CA . THR A 1 286 ? 6.910 -14.099 35.001 1.00 27.88 286 THR A CA 1
ATOM 2182 C C . THR A 1 286 ? 6.052 -12.816 35.129 1.00 27.88 286 THR A C 1
ATOM 2184 O O . THR A 1 286 ? 5.915 -12.341 36.251 1.00 27.88 286 THR A O 1
ATOM 2187 N N . SER A 1 287 ? 5.450 -12.302 34.040 1.00 26.16 287 SER A N 1
ATOM 2188 C CA . SER A 1 287 ? 4.210 -11.466 33.935 1.00 26.16 287 SER A CA 1
ATOM 2189 C C . SER A 1 287 ? 4.404 -10.457 32.782 1.00 26.16 287 SER A C 1
ATOM 2191 O O . SER A 1 287 ? 5.451 -9.829 32.721 1.00 26.16 287 SER A O 1
ATOM 2193 N N . CYS A 1 288 ? 3.535 -10.269 31.783 1.00 23.02 288 CYS A N 1
ATOM 2194 C CA . CYS A 1 288 ? 2.076 -10.242 31.788 1.00 23.02 288 CYS A CA 1
ATOM 2195 C C . CYS A 1 288 ? 1.539 -10.633 30.387 1.00 23.02 288 CYS A C 1
ATOM 2197 O O . CYS A 1 288 ? 1.937 -10.052 29.380 1.00 23.02 288 CYS A O 1
ATOM 2199 N N . CYS A 1 289 ? 0.648 -11.623 30.317 1.00 25.72 289 CYS A N 1
ATOM 2200 C CA . CYS A 1 289 ? -0.193 -11.936 29.157 1.00 25.72 289 CYS A CA 1
ATOM 2201 C C . CYS A 1 289 ? -1.596 -12.205 29.708 1.00 25.72 289 CYS A C 1
ATOM 2203 O O . CYS A 1 289 ? -1.780 -13.112 30.523 1.00 25.72 289 CYS A O 1
ATOM 2205 N N . SER A 1 290 ? -2.558 -11.367 29.333 1.00 30.77 290 SER A N 1
ATOM 2206 C CA . SER A 1 290 ? -3.928 -11.372 29.844 1.00 30.77 290 SER A CA 1
ATOM 2207 C C . SER A 1 290 ? -4.843 -12.344 29.085 1.00 30.77 290 SER A C 1
ATOM 2209 O O . SER A 1 290 ? -4.635 -12.696 27.927 1.00 30.77 290 SER A O 1
ATOM 2211 N N . ARG A 1 291 ? -5.834 -12.825 29.842 1.00 29.23 291 ARG A N 1
ATOM 2212 C CA . ARG A 1 291 ? -6.746 -13.959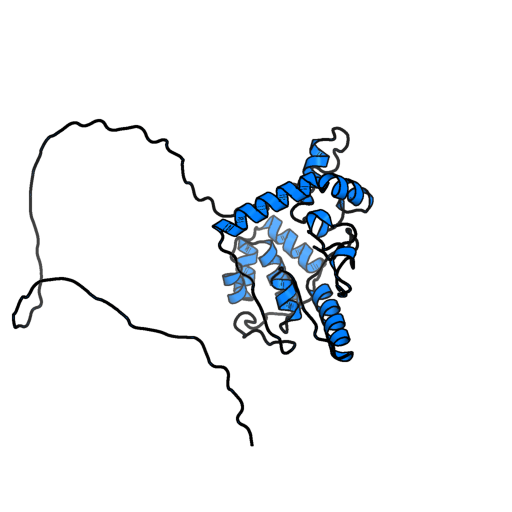 29.634 1.00 29.23 291 ARG A CA 1
ATOM 2213 C C . ARG A 1 291 ? -7.830 -13.740 28.567 1.00 29.23 291 ARG A C 1
ATOM 2215 O O . ARG A 1 291 ? -8.391 -12.659 28.458 1.00 29.23 291 ARG A O 1
ATOM 2222 N N . ILE A 1 292 ? -8.237 -14.844 27.934 1.00 30.23 292 ILE A N 1
ATOM 2223 C CA . ILE A 1 292 ? -9.500 -15.028 27.192 1.00 30.23 292 ILE A CA 1
ATOM 2224 C C . ILE A 1 292 ? -10.476 -15.808 28.101 1.00 30.23 292 ILE A C 1
ATOM 2226 O O . ILE A 1 292 ? -10.050 -16.827 28.654 1.00 30.23 292 ILE A O 1
ATOM 2230 N N . PRO A 1 293 ? -11.762 -15.432 28.262 1.00 36.38 293 PRO A N 1
ATOM 2231 C CA . PRO A 1 293 ? -12.736 -16.275 28.951 1.00 36.38 293 PRO A CA 1
ATOM 2232 C C . PRO A 1 293 ? -13.380 -17.292 27.993 1.00 36.38 293 PRO A C 1
ATOM 2234 O O . PRO A 1 293 ? -13.843 -16.943 26.909 1.00 36.38 293 PRO A O 1
ATOM 2237 N N . ARG A 1 294 ? -13.435 -18.562 28.419 1.00 29.53 294 ARG A N 1
ATOM 2238 C CA . ARG A 1 294 ? -14.271 -19.616 27.819 1.00 29.53 294 ARG A CA 1
ATOM 2239 C C . ARG A 1 294 ? -15.671 -19.573 28.441 1.00 29.53 294 ARG A C 1
ATOM 2241 O O . ARG A 1 294 ? -15.790 -19.534 29.664 1.00 29.53 294 ARG A O 1
ATOM 2248 N N . ALA A 1 295 ? -16.696 -19.625 27.594 1.00 28.77 295 ALA A N 1
ATOM 2249 C CA . ALA A 1 295 ? -18.094 -19.798 27.976 1.00 28.77 295 ALA A CA 1
ATOM 2250 C C . ALA A 1 295 ? -18.336 -21.179 28.615 1.00 28.77 295 ALA A C 1
ATOM 2252 O O . ALA A 1 295 ? -17.729 -22.171 28.201 1.00 28.77 295 ALA A O 1
ATOM 2253 N N . ARG A 1 296 ? -19.227 -21.234 29.612 1.00 28.44 296 ARG A N 1
ATOM 2254 C CA . ARG A 1 296 ? -19.823 -22.473 30.128 1.00 28.44 296 ARG A CA 1
ATOM 2255 C C . ARG A 1 296 ? -21.230 -22.630 29.559 1.00 28.44 296 ARG A C 1
ATOM 2257 O O . ARG A 1 296 ? -21.962 -21.656 29.444 1.00 28.44 296 ARG A O 1
ATOM 2264 N N . SER A 1 297 ? -21.547 -23.871 29.226 1.00 30.20 297 SER A N 1
ATOM 2265 C CA . SER A 1 297 ? -22.856 -24.390 28.856 1.00 30.20 297 SER A CA 1
ATOM 2266 C C . SER A 1 297 ? -23.793 -24.491 30.061 1.00 30.20 297 SER A C 1
ATOM 2268 O O . SER A 1 297 ? -23.407 -25.067 31.081 1.00 30.20 297 SER A O 1
ATOM 2270 N N . THR A 1 298 ? -25.019 -24.014 29.873 1.00 42.88 298 THR A N 1
ATOM 2271 C CA . THR A 1 298 ? -26.280 -24.560 30.398 1.00 42.88 298 THR A CA 1
ATOM 2272 C C . THR A 1 298 ? -27.322 -24.353 29.318 1.00 42.88 298 THR A C 1
ATOM 2274 O O . THR A 1 298 ? -27.332 -23.220 28.781 1.00 42.88 298 THR A O 1
#

Foldseek 3Di:
DQLEPLQPLLVVNQDPVRCVPPDDPSGRNDYLQDDDDLVVLQVVVLVVCVVCVVVVHHDDDDDDPVSSVLSNFFPDDDQDADPVLLVVLVVVCVVPNQQVLLVVCCVQPVPQSVVCDSHNSVSSSVSVRRCVRPNRDDPPVPDDTHTPDDDDDDDDDDDPVVVVVVVVVSLVVSVVVCLLVSLVVCVVSCNLNHPPSCPRVSNVVSVVVVVVPDPPPPPRPPPSPDPDDDPPDDPDDDDDDDDDDDDDDDDDDDDDDDDDDDDDDDDDDDDDDDDDDDDDDDDDYDDDDDDDDDDDDD

Secondary structure (DSSP, 8-state):
-TTBTT--TTTTPPPGGGSTT----SSS-B-TTS---HHHHHHHHHHHHHHHHHTTPPP------HHHHHHHHBT-------HHHHHHHHHHHHHH-HHHHHHHHHHH-HHHHHHH-TT-HHHHHHHHHHHHHH-SPP-TTTSPPPBSS----------HHHHHHHHHHHHHHHHHTTHHHHHHHHTTTTTTT-SSGGGSTTHHHHHHHHHHH-TT-TTSTTTS----S------------------------------------------------------------PPPPPPPP-

pLDDT: mean 74.25, std 28.99, range [21.69, 98.25]